Protein AF-A0A7G2ED65-F1 (afdb_monomer_lite)

pLDDT: mean 80.12, std 21.21, range [30.77, 98.56]

Sequence (284 aa):
MARLEAKVERLETQLQAKERELGSVTRTEAKNTAALKTQNEKLQKERDEFQRMVIANQQVKTQQLHETKKKEKEYIKLQERLNQVLMEKKKETRSGMEIMNLLQKEGRQRGTWSGKKTDSDFYKKIVDAYEAKNQELMAENTDLRALLQSTQGDMRSFLNASGGLTNQSLVANGRHGADPSQSPLGGKTDVFDLPFRMARGQIEDSLRSKMVSIKERMGQLVDAQKEVSITSEASERELELEAQLVEARSIIQEQESIMSKHLPKTDRRRNSAPPHSSVNGLRG

Organism: Arabidopsis thaliana (NCBI:txid3702)

Secondary structure (DSSP, 8-state):
-HHHHHHHHHHHHHHHHHHHHHHHHHHHHHHHHHHHHHHHHHHHHHHHHHHHHHHHHHHHHHHHHHHHHHHHHHHHHHHHHHHHHHHHHHHHHHHHHHHHHHHHH--S-------HHHHHHHHHHHHHHHHHHHHHHHHHHHHHHHHHHHHHHHHHHHHHHTTSSS-----------------S----------S-HHHHHHHHHHHHHHHHHHHHHHHHHHHHHHHHHHHHHHHHHHHHHHHHHHHHHHHHHHHHHHHHHHS---SS-S--------------

InterPro domains:
  IPR021622 Afadin/alpha-actinin-binding [PF11559] (1-84)

Foldseek 3Di:
DVVVVVVVVVVVVVVVVVVVVVVVVVVVVVVVVVVVVVVVVVVVVVVVVVVVVVVVVVVVVVVVVVVVVVVVVVVVVVVVVVVVVVVVVVVVVVVVVVVVVVVVPDDDDDDPDPPVPVVVVVVVVVVVVVVVVVVVVVVVVVVVVVVVVVVVVVVVVVVVVVVPDDDDDDDDDDDDDDDPPDDPDDDDDDPPPDVCPVVVVVVVVVVVVVVVVVVVVVVVVVVVVVVVVVVVVVVVVVVVVVVVVVVVVVVVVVVVVVVVVPDPPPDDDPDDDDDDDDDDDDDD

Structure (mmCIF, N/CA/C/O backbone):
data_AF-A0A7G2ED65-F1
#
_entry.id   AF-A0A7G2ED65-F1
#
loop_
_atom_site.group_PDB
_atom_site.id
_atom_site.type_symbol
_atom_site.label_atom_id
_atom_site.label_alt_id
_atom_site.label_comp_id
_atom_site.label_asym_id
_atom_site.label_entity_id
_atom_site.label_seq_id
_atom_site.pdbx_PDB_ins_code
_atom_site.Cartn_x
_atom_site.Cartn_y
_atom_site.Cartn_z
_atom_site.occupancy
_atom_site.B_iso_or_equiv
_atom_site.auth_seq_id
_atom_site.auth_comp_id
_atom_site.auth_asym_id
_atom_site.auth_atom_id
_atom_site.pdbx_PDB_model_num
ATOM 1 N N . MET A 1 1 ? 58.476 8.979 -54.004 1.00 69.81 1 MET A N 1
ATOM 2 C CA . MET A 1 1 ? 57.067 9.036 -54.439 1.00 69.81 1 MET A CA 1
ATOM 3 C C . MET A 1 1 ? 56.291 7.837 -53.898 1.00 69.81 1 MET A C 1
ATOM 5 O O . MET A 1 1 ? 55.674 8.014 -52.858 1.00 69.81 1 MET A O 1
ATOM 9 N N . ALA A 1 2 ? 56.488 6.610 -54.397 1.00 83.25 2 ALA A N 1
ATOM 10 C CA . ALA A 1 2 ? 55.753 5.405 -53.950 1.00 83.25 2 ALA A CA 1
ATOM 11 C C . ALA A 1 2 ? 55.672 5.156 -52.422 1.00 83.25 2 ALA A C 1
ATOM 13 O O . ALA A 1 2 ? 54.623 4.810 -51.888 1.00 83.25 2 ALA A O 1
ATOM 14 N N . ARG A 1 3 ? 56.765 5.365 -51.670 1.00 90.00 3 ARG A N 1
ATOM 15 C CA . ARG A 1 3 ? 56.771 5.178 -50.201 1.00 90.00 3 ARG A CA 1
ATOM 16 C C . ARG A 1 3 ? 55.909 6.205 -49.450 1.00 90.00 3 ARG A C 1
ATOM 18 O O . ARG A 1 3 ? 55.422 5.909 -48.363 1.00 90.00 3 ARG A O 1
ATOM 25 N N . LEU A 1 4 ? 55.772 7.413 -49.997 1.00 92.50 4 LEU A N 1
ATOM 26 C CA . LEU A 1 4 ? 54.926 8.458 -49.419 1.00 92.50 4 LEU A CA 1
ATOM 27 C C . LEU A 1 4 ? 53.458 8.204 -49.765 1.00 92.50 4 LEU A C 1
ATOM 29 O O . LEU A 1 4 ? 52.626 8.285 -48.872 1.00 92.50 4 LEU A O 1
ATOM 33 N N . GLU A 1 5 ? 53.167 7.804 -51.001 1.00 91.56 5 GLU A N 1
ATOM 34 C CA . GLU A 1 5 ? 51.820 7.423 -51.453 1.00 91.56 5 GLU A CA 1
ATOM 35 C C . GLU A 1 5 ? 51.247 6.272 -50.612 1.00 91.56 5 GLU A C 1
ATOM 37 O O . GLU A 1 5 ? 50.177 6.416 -50.027 1.00 91.56 5 GLU A O 1
ATOM 42 N N . ALA A 1 6 ? 52.015 5.198 -50.401 1.00 93.50 6 ALA A N 1
ATOM 43 C CA . ALA A 1 6 ? 51.595 4.083 -49.544 1.00 93.50 6 ALA A CA 1
ATOM 44 C C . ALA A 1 6 ? 51.365 4.494 -48.074 1.00 93.50 6 ALA A C 1
ATOM 46 O O . ALA A 1 6 ? 50.553 3.903 -47.360 1.00 93.50 6 ALA A O 1
ATOM 47 N N . LYS A 1 7 ? 52.092 5.509 -47.586 1.00 95.56 7 LYS A N 1
ATOM 48 C CA . LYS A 1 7 ? 51.885 6.048 -46.236 1.00 95.56 7 LYS A CA 1
ATOM 49 C C . LYS A 1 7 ? 50.597 6.871 -46.161 1.00 95.56 7 LYS A C 1
ATOM 51 O O . LYS A 1 7 ? 49.913 6.783 -45.147 1.00 95.56 7 LYS A O 1
ATOM 56 N N . VAL A 1 8 ? 50.282 7.650 -47.196 1.00 96.12 8 VAL A N 1
ATOM 57 C CA . VAL A 1 8 ? 49.041 8.435 -47.285 1.00 96.12 8 VAL A CA 1
ATOM 58 C C . VAL A 1 8 ? 47.829 7.508 -47.323 1.00 96.12 8 VAL A C 1
ATOM 60 O O . VAL A 1 8 ? 46.966 7.637 -46.462 1.00 96.12 8 VAL A O 1
ATOM 63 N N . GLU A 1 9 ? 47.827 6.495 -48.189 1.00 95.31 9 GLU A N 1
ATOM 64 C CA . GLU A 1 9 ? 46.729 5.518 -48.287 1.00 95.31 9 GLU A CA 1
ATOM 65 C C . GLU A 1 9 ? 46.499 4.773 -46.954 1.00 95.31 9 GLU A C 1
ATOM 67 O O . GLU A 1 9 ? 45.370 4.577 -46.491 1.00 95.31 9 GLU A O 1
ATOM 72 N N . ARG A 1 10 ? 47.584 4.420 -46.249 1.00 96.75 10 ARG A N 1
ATOM 73 C CA . ARG A 1 10 ? 47.493 3.835 -44.902 1.00 96.75 10 ARG A CA 1
ATOM 74 C C . ARG A 1 10 ? 46.885 4.798 -43.876 1.00 96.75 10 ARG A C 1
ATOM 76 O O . ARG A 1 10 ? 46.165 4.357 -42.984 1.00 96.75 10 ARG A O 1
ATOM 83 N N . LEU A 1 11 ? 47.200 6.089 -43.944 1.00 97.31 11 LEU A N 1
ATOM 84 C CA . LEU A 1 11 ? 46.633 7.082 -43.029 1.00 97.31 11 LEU A CA 1
ATOM 85 C C . LEU A 1 11 ? 45.158 7.359 -43.344 1.00 97.31 11 LEU A C 1
ATOM 87 O O . LEU A 1 11 ? 44.365 7.472 -42.416 1.00 97.31 11 LEU A O 1
ATOM 91 N N . GLU A 1 12 ? 44.774 7.395 -44.618 1.00 96.75 12 GLU A N 1
ATOM 92 C CA . GLU A 1 12 ? 43.380 7.556 -45.052 1.00 96.75 12 GLU A CA 1
ATOM 93 C C . GLU A 1 12 ? 42.508 6.377 -44.606 1.00 96.75 12 GLU A C 1
ATOM 95 O O . GLU A 1 12 ? 41.426 6.573 -44.053 1.00 96.75 12 GLU A O 1
ATOM 100 N N . THR A 1 13 ? 42.998 5.144 -44.757 1.00 96.94 13 THR A N 1
ATOM 101 C CA . THR A 1 13 ? 42.287 3.950 -44.266 1.00 96.94 13 THR A CA 1
ATOM 102 C C . THR A 1 13 ? 42.152 3.942 -42.742 1.00 96.94 13 THR A C 1
ATOM 104 O O . THR A 1 13 ? 41.088 3.600 -42.221 1.00 96.94 13 THR A O 1
ATOM 107 N N . GLN A 1 14 ? 43.189 4.367 -42.010 1.00 97.75 14 GLN A N 1
ATOM 108 C CA . GLN A 1 14 ? 43.114 4.541 -40.555 1.00 97.75 14 GLN A CA 1
ATOM 109 C C . GLN A 1 14 ? 42.123 5.637 -40.150 1.00 97.75 14 GLN A C 1
ATOM 111 O O . GLN A 1 14 ? 41.375 5.440 -39.193 1.00 97.75 14 GLN A O 1
ATOM 116 N N . LEU A 1 15 ? 42.084 6.757 -40.875 1.00 97.69 15 LEU A N 1
ATOM 117 C CA . LEU A 1 15 ? 41.141 7.846 -40.630 1.00 97.69 15 LEU A CA 1
ATOM 118 C C . LEU A 1 15 ? 39.699 7.364 -40.814 1.00 97.69 15 LEU A C 1
ATOM 120 O O . LEU A 1 15 ? 38.897 7.498 -39.896 1.00 97.69 15 LEU A O 1
ATOM 124 N N . GLN A 1 16 ? 39.399 6.695 -41.929 1.00 97.62 16 GLN A N 1
ATOM 125 C CA . GLN A 1 16 ? 38.068 6.133 -42.182 1.00 97.62 16 GLN A CA 1
ATOM 126 C C . GLN A 1 16 ? 37.658 5.099 -41.126 1.00 97.62 16 GLN A C 1
ATOM 128 O O . GLN A 1 16 ? 36.495 5.042 -40.721 1.00 97.62 16 GLN A O 1
ATOM 133 N N . ALA A 1 17 ? 38.593 4.264 -40.660 1.00 97.81 17 ALA A N 1
ATOM 134 C CA . ALA A 1 17 ? 38.323 3.324 -39.575 1.00 97.81 17 ALA A CA 1
ATOM 135 C C . ALA A 1 17 ? 37.964 4.065 -38.276 1.00 97.81 17 ALA A C 1
ATOM 137 O O . ALA A 1 17 ? 36.970 3.726 -37.632 1.00 97.81 17 ALA A O 1
ATOM 138 N N . LYS A 1 18 ? 38.715 5.119 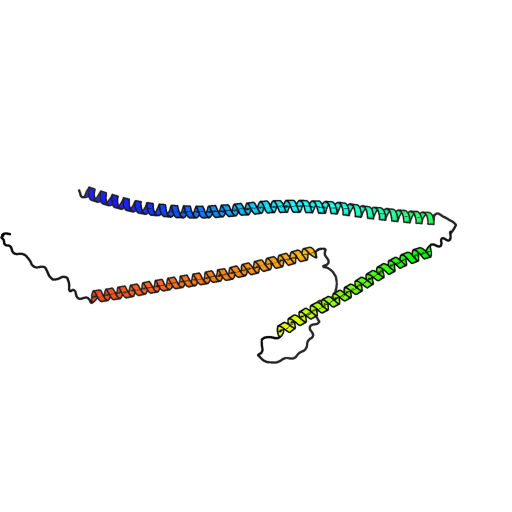-37.932 1.00 97.56 18 LYS A N 1
ATOM 139 C CA . LYS A 1 18 ? 38.455 5.947 -36.748 1.00 97.56 18 LYS A CA 1
ATOM 140 C C . LYS A 1 18 ? 37.143 6.723 -36.842 1.00 97.56 18 LYS A C 1
ATOM 142 O O . LYS A 1 18 ? 36.434 6.804 -35.845 1.00 97.56 18 LYS A O 1
ATOM 147 N N . GLU A 1 19 ? 36.770 7.221 -38.016 1.00 98.12 19 GLU A N 1
ATOM 148 C CA . GLU A 1 19 ? 35.474 7.877 -38.245 1.00 98.12 19 GLU A CA 1
ATOM 149 C C . GLU A 1 19 ? 34.298 6.911 -38.036 1.00 98.12 19 GLU A C 1
ATOM 151 O O . GLU A 1 19 ? 33.305 7.261 -37.393 1.00 98.12 19 GLU A O 1
ATOM 156 N N . ARG A 1 20 ? 34.420 5.663 -38.510 1.00 98.00 20 ARG A N 1
ATOM 157 C CA . ARG A 1 20 ? 33.406 4.619 -38.275 1.00 98.00 20 ARG A CA 1
ATOM 158 C C . ARG A 1 20 ? 33.309 4.240 -36.799 1.00 98.00 20 ARG A C 1
ATOM 160 O O . ARG A 1 20 ? 32.196 4.129 -36.281 1.00 98.00 20 ARG A O 1
ATOM 167 N N . GLU A 1 21 ? 34.447 4.057 -36.127 1.00 98.06 21 GLU A N 1
ATOM 168 C CA . GLU A 1 21 ? 34.500 3.785 -34.684 1.00 98.06 21 GLU A CA 1
ATOM 169 C C . GLU A 1 21 ? 33.835 4.913 -33.890 1.00 98.06 21 GLU A C 1
ATOM 171 O O . GLU A 1 21 ? 32.960 4.643 -33.068 1.00 98.06 21 GLU A O 1
ATOM 176 N N . LEU A 1 22 ? 34.170 6.172 -34.188 1.00 97.44 22 LEU A N 1
ATOM 177 C CA . LEU A 1 22 ? 33.579 7.344 -33.545 1.00 97.44 22 LEU A CA 1
ATOM 178 C C . LEU A 1 22 ? 32.059 7.374 -33.742 1.00 97.44 22 LEU A C 1
ATOM 180 O O . LEU A 1 22 ? 31.315 7.490 -32.771 1.00 97.44 22 LEU A O 1
ATOM 184 N N . GLY A 1 23 ? 31.578 7.144 -34.967 1.00 98.25 23 GLY A N 1
ATOM 185 C CA . GLY A 1 23 ? 30.143 7.060 -35.244 1.00 98.25 23 GLY A CA 1
ATOM 186 C C . GLY A 1 23 ? 29.433 5.898 -34.531 1.00 98.25 23 GLY A C 1
ATOM 187 O O . GLY A 1 23 ? 28.239 5.993 -34.236 1.00 98.25 23 GLY A O 1
ATOM 188 N N . SER A 1 24 ? 30.125 4.790 -34.252 1.00 97.81 24 SER A N 1
ATOM 189 C CA . SER A 1 24 ? 29.590 3.679 -33.451 1.00 97.81 24 SER A CA 1
ATOM 190 C C . SER A 1 24 ? 29.515 4.034 -31.964 1.00 97.81 24 SER A C 1
ATOM 192 O O . SER A 1 24 ? 28.492 3.794 -31.313 1.00 97.81 24 SER A O 1
ATOM 194 N N . VAL A 1 25 ? 30.573 4.650 -31.430 1.00 98.06 25 VAL A N 1
ATOM 195 C CA . VAL A 1 25 ? 30.640 5.094 -30.031 1.00 98.06 25 VAL A CA 1
ATOM 196 C C . VAL A 1 25 ? 29.563 6.139 -29.749 1.00 98.06 25 VAL A C 1
ATOM 198 O O . VAL A 1 25 ? 28.779 5.939 -28.826 1.00 98.06 25 VAL A O 1
ATOM 201 N N . THR A 1 26 ? 29.419 7.170 -30.587 1.00 97.88 26 THR A N 1
ATOM 202 C CA . THR A 1 26 ? 28.394 8.215 -30.409 1.00 97.88 26 THR A CA 1
ATOM 203 C C . THR A 1 26 ? 26.973 7.646 -30.420 1.00 97.88 26 THR A C 1
ATOM 205 O O . THR A 1 26 ? 26.138 8.033 -29.604 1.00 97.88 26 THR A O 1
ATOM 208 N N . ARG A 1 27 ? 26.676 6.680 -31.302 1.00 98.12 27 ARG A N 1
ATOM 209 C CA . ARG A 1 27 ? 25.360 6.013 -31.327 1.00 98.12 27 ARG A CA 1
ATOM 210 C C . ARG A 1 27 ? 25.106 5.192 -30.064 1.00 98.12 27 ARG A C 1
ATOM 212 O O . ARG A 1 27 ? 23.997 5.214 -29.528 1.00 98.12 27 ARG A O 1
ATOM 219 N N . THR A 1 28 ? 26.127 4.492 -29.579 1.00 98.06 28 THR A N 1
ATOM 220 C CA . THR A 1 28 ? 26.043 3.695 -28.348 1.00 98.06 28 THR A CA 1
ATOM 221 C C . THR A 1 28 ? 25.854 4.592 -27.124 1.00 98.06 28 THR A C 1
ATOM 223 O O . THR A 1 28 ? 24.999 4.320 -26.284 1.00 98.06 28 THR A O 1
ATOM 226 N N . GLU A 1 29 ? 26.583 5.703 -27.052 1.00 97.81 29 GLU A N 1
ATOM 227 C CA . GLU A 1 29 ? 26.460 6.708 -25.996 1.00 97.81 29 GLU A CA 1
ATOM 228 C C . GLU A 1 29 ? 25.069 7.356 -25.976 1.00 97.81 29 GLU A C 1
ATOM 230 O O . GLU A 1 29 ? 24.452 7.453 -24.913 1.00 97.81 29 GLU A O 1
ATOM 235 N N . ALA A 1 30 ? 24.529 7.726 -27.142 1.00 98.31 30 ALA A N 1
ATOM 236 C CA . ALA A 1 30 ? 23.180 8.275 -27.256 1.00 98.31 30 ALA A CA 1
ATOM 237 C C . ALA A 1 30 ? 22.117 7.276 -26.768 1.00 98.31 30 ALA A C 1
ATOM 239 O O . ALA A 1 30 ? 21.222 7.638 -25.999 1.00 98.31 30 ALA A O 1
ATOM 240 N N . LYS A 1 31 ? 22.245 5.997 -27.152 1.00 98.31 31 LYS A N 1
ATOM 241 C CA . LYS A 1 31 ? 21.358 4.920 -26.687 1.00 98.31 31 LYS A CA 1
ATOM 242 C C . LYS A 1 31 ? 21.440 4.738 -25.168 1.00 98.31 31 LYS A C 1
ATOM 244 O O . LYS A 1 31 ? 20.404 4.656 -24.509 1.00 98.31 31 LYS A O 1
ATOM 249 N N . ASN A 1 32 ? 22.648 4.707 -24.610 1.00 98.00 32 ASN A N 1
ATOM 250 C CA . ASN A 1 32 ? 22.859 4.556 -23.170 1.00 98.00 32 ASN A CA 1
ATOM 251 C C . ASN A 1 32 ? 22.316 5.760 -22.390 1.00 98.00 32 ASN A C 1
ATOM 253 O O . ASN A 1 32 ? 21.660 5.583 -21.367 1.00 98.00 32 ASN A O 1
ATOM 257 N N . THR A 1 33 ? 22.511 6.976 -22.902 1.00 98.38 33 THR A N 1
ATOM 258 C CA . THR A 1 33 ? 21.961 8.208 -22.318 1.00 98.38 33 THR A CA 1
ATOM 259 C C . THR A 1 33 ? 20.434 8.172 -22.276 1.00 98.38 33 THR A C 1
ATOM 261 O O . THR A 1 33 ? 19.835 8.487 -21.247 1.00 98.38 33 THR A O 1
ATOM 264 N N . ALA A 1 34 ? 19.788 7.731 -23.359 1.00 98.31 34 ALA A N 1
ATOM 265 C CA . ALA A 1 34 ? 18.337 7.571 -23.394 1.00 98.31 34 ALA A CA 1
ATOM 266 C C . ALA A 1 34 ? 17.850 6.521 -22.379 1.00 98.31 34 ALA A C 1
ATOM 268 O O . ALA A 1 34 ? 16.909 6.784 -21.629 1.00 98.31 34 ALA A O 1
ATOM 269 N N . ALA A 1 35 ? 18.527 5.371 -22.292 1.00 98.38 35 ALA A N 1
ATOM 270 C CA . ALA A 1 35 ? 18.193 4.321 -21.330 1.00 98.38 35 ALA A CA 1
ATOM 271 C C . ALA A 1 35 ? 18.326 4.800 -19.872 1.00 98.38 35 ALA A C 1
ATOM 273 O O . ALA A 1 35 ? 17.421 4.579 -19.065 1.00 98.38 35 ALA A O 1
ATOM 274 N N . LEU A 1 36 ? 19.407 5.518 -19.547 1.00 98.31 36 LEU A N 1
ATOM 275 C CA . LEU A 1 36 ? 19.616 6.116 -18.225 1.00 98.31 36 LEU A CA 1
ATOM 276 C C . LEU A 1 36 ? 18.542 7.153 -17.888 1.00 98.31 36 LEU A C 1
ATOM 278 O O . LEU A 1 36 ? 18.072 7.204 -16.751 1.00 98.31 36 LEU A O 1
ATOM 282 N N . LYS A 1 37 ? 18.115 7.963 -18.862 1.00 98.56 37 LYS A N 1
ATOM 283 C CA . LYS A 1 37 ? 17.024 8.922 -18.665 1.00 98.56 37 LYS A CA 1
ATOM 284 C C . LYS A 1 37 ? 15.715 8.208 -18.323 1.00 98.56 37 LYS A C 1
ATOM 286 O O . LYS A 1 37 ? 15.079 8.555 -17.331 1.00 98.56 37 LYS A O 1
ATOM 291 N N . THR A 1 38 ? 15.357 7.165 -19.072 1.00 98.38 38 THR A N 1
ATOM 292 C CA . THR A 1 38 ? 14.172 6.348 -18.775 1.00 98.38 38 THR A CA 1
ATOM 293 C C . THR A 1 38 ? 14.261 5.688 -17.396 1.00 98.38 38 THR A C 1
ATOM 295 O O . THR A 1 38 ? 13.267 5.641 -16.673 1.00 98.38 38 THR A O 1
ATOM 298 N N . GLN A 1 39 ? 15.435 5.191 -16.998 1.00 98.50 39 GLN A N 1
ATOM 299 C CA . GLN A 1 39 ? 15.626 4.600 -15.672 1.00 98.50 39 GLN A CA 1
ATOM 300 C C . GLN A 1 39 ? 15.479 5.637 -14.550 1.00 98.50 39 GLN A C 1
ATOM 302 O O . GLN A 1 39 ? 14.812 5.361 -13.555 1.00 98.50 39 GLN A O 1
ATOM 307 N N . ASN A 1 40 ? 16.026 6.842 -14.724 1.00 97.94 40 ASN A N 1
ATOM 308 C CA . ASN A 1 40 ? 15.847 7.940 -13.774 1.00 97.94 40 ASN A CA 1
ATOM 309 C C . ASN A 1 40 ? 14.375 8.340 -13.625 1.00 97.94 40 ASN A C 1
ATOM 311 O O . ASN A 1 40 ? 13.902 8.528 -12.509 1.00 97.94 40 ASN A O 1
ATOM 315 N N . GLU A 1 41 ? 13.625 8.422 -14.725 1.00 98.44 41 GLU A N 1
ATOM 316 C CA . GLU A 1 41 ? 12.190 8.723 -14.680 1.00 98.44 41 GLU A CA 1
ATOM 317 C C . GLU A 1 41 ? 11.394 7.644 -13.928 1.00 98.44 41 GLU A C 1
ATOM 319 O O . GLU A 1 41 ? 10.471 7.972 -13.180 1.00 98.44 41 GLU A O 1
ATOM 324 N N . LYS A 1 42 ? 11.759 6.362 -14.080 1.00 98.50 42 LYS A N 1
ATOM 325 C CA . LYS A 1 42 ? 11.159 5.259 -13.309 1.00 98.50 42 LYS A CA 1
ATOM 326 C C . LYS A 1 42 ? 11.446 5.395 -11.814 1.00 98.50 42 LYS A C 1
ATOM 328 O O . LYS A 1 42 ? 10.504 5.421 -11.027 1.00 98.50 42 LYS A O 1
ATOM 333 N N . LEU A 1 43 ? 12.713 5.579 -11.437 1.00 98.44 43 LEU A N 1
ATOM 334 C CA . LEU A 1 43 ? 13.110 5.768 -10.037 1.00 98.44 43 LEU A CA 1
ATOM 335 C C . LEU A 1 43 ? 12.430 6.992 -9.410 1.00 98.44 43 LEU A C 1
ATOM 337 O O . LEU A 1 43 ? 11.986 6.947 -8.264 1.00 98.44 43 LEU A O 1
ATOM 341 N N . GLN A 1 44 ? 12.287 8.078 -10.172 1.00 98.56 44 GLN A N 1
ATOM 342 C CA . GLN A 1 44 ? 11.608 9.282 -9.708 1.00 98.56 44 GLN A CA 1
ATOM 343 C C . GLN A 1 44 ? 10.130 9.013 -9.395 1.00 98.56 44 GLN A C 1
ATOM 345 O O . GLN A 1 44 ? 9.650 9.471 -8.353 1.00 98.56 44 GLN A O 1
ATOM 350 N N . LYS A 1 45 ? 9.431 8.251 -10.250 1.00 98.38 45 LYS A N 1
ATOM 351 C CA . LYS A 1 45 ? 8.031 7.843 -10.037 1.00 98.38 45 LYS A CA 1
ATOM 352 C C . LYS A 1 45 ? 7.876 6.930 -8.822 1.00 98.38 45 LYS A C 1
ATOM 354 O O . LYS A 1 45 ? 6.999 7.182 -7.999 1.00 98.38 45 LYS A O 1
ATOM 359 N N . GLU A 1 46 ? 8.740 5.925 -8.685 1.00 97.81 46 GLU A N 1
ATOM 360 C CA . GLU A 1 46 ? 8.745 5.010 -7.534 1.00 97.81 46 GLU A CA 1
ATOM 361 C C . GLU A 1 46 ? 8.973 5.771 -6.222 1.00 97.81 46 GLU A C 1
ATOM 363 O O . GLU A 1 46 ? 8.262 5.565 -5.239 1.00 97.81 46 GLU A O 1
ATOM 368 N N . ARG A 1 47 ? 9.906 6.729 -6.216 1.00 98.25 47 ARG A N 1
ATOM 369 C CA . ARG A 1 47 ? 10.179 7.587 -5.055 1.00 98.25 47 ARG A CA 1
ATOM 370 C C . ARG A 1 47 ? 8.997 8.500 -4.704 1.00 98.25 47 ARG A C 1
ATOM 372 O O . ARG A 1 47 ? 8.700 8.651 -3.520 1.00 98.25 47 ARG A O 1
ATOM 379 N N . ASP A 1 48 ? 8.284 9.060 -5.686 1.00 98.31 48 ASP A N 1
ATOM 380 C CA . ASP A 1 48 ? 7.045 9.821 -5.432 1.00 98.31 48 ASP A CA 1
ATOM 381 C C . ASP A 1 48 ? 5.931 8.940 -4.852 1.00 98.31 48 ASP A C 1
ATOM 383 O O . ASP A 1 48 ? 5.199 9.357 -3.952 1.00 98.31 48 ASP A O 1
ATOM 387 N N . GLU A 1 49 ? 5.775 7.722 -5.368 1.00 98.12 49 GLU A N 1
ATOM 388 C CA . GLU A 1 49 ? 4.769 6.777 -4.888 1.00 98.12 49 GLU A CA 1
ATOM 389 C C . GLU A 1 49 ? 5.059 6.312 -3.462 1.00 98.12 49 GLU A C 1
ATOM 391 O O . GLU A 1 49 ? 4.165 6.334 -2.611 1.00 98.12 49 GLU A O 1
ATOM 396 N N . PHE A 1 50 ? 6.321 5.999 -3.168 1.00 98.50 50 PHE A N 1
ATOM 397 C CA . PHE A 1 50 ? 6.763 5.680 -1.818 1.00 98.50 50 PHE A CA 1
ATOM 398 C C . PHE A 1 50 ? 6.488 6.839 -0.853 1.00 98.50 50 PHE A C 1
ATOM 400 O O . PHE A 1 50 ? 5.939 6.632 0.230 1.00 98.50 50 PHE A O 1
ATOM 407 N N . GLN A 1 51 ? 6.783 8.077 -1.258 1.00 98.38 51 GLN A N 1
ATOM 408 C CA . GLN A 1 51 ? 6.514 9.255 -0.436 1.00 98.38 51 GLN A CA 1
ATOM 409 C C . GLN A 1 51 ? 5.013 9.441 -0.159 1.00 98.38 51 GLN A C 1
ATOM 411 O O . GLN A 1 51 ? 4.632 9.706 0.984 1.00 98.38 51 GLN A O 1
ATOM 416 N N . ARG A 1 52 ? 4.143 9.237 -1.161 1.00 97.88 52 ARG A N 1
ATOM 417 C CA . ARG A 1 52 ? 2.680 9.241 -0.963 1.00 97.88 52 ARG A CA 1
ATOM 418 C C . ARG A 1 52 ? 2.239 8.169 0.034 1.00 97.88 52 ARG A C 1
ATOM 420 O O . ARG A 1 52 ? 1.431 8.452 0.918 1.00 97.88 52 ARG A O 1
ATOM 427 N N . MET A 1 53 ? 2.790 6.961 -0.075 1.00 98.44 53 MET A N 1
ATOM 428 C CA . MET A 1 53 ? 2.465 5.847 0.816 1.00 98.44 53 MET A CA 1
ATOM 429 C C . MET A 1 53 ? 2.895 6.115 2.262 1.00 98.44 53 MET A C 1
ATOM 431 O O . MET A 1 53 ? 2.128 5.844 3.184 1.00 98.44 53 MET A O 1
ATOM 435 N N . VAL A 1 54 ? 4.080 6.696 2.474 1.00 98.12 54 VAL A N 1
ATOM 436 C CA . VAL A 1 54 ? 4.571 7.085 3.808 1.00 98.12 54 VAL A CA 1
ATOM 437 C C . VAL A 1 54 ? 3.639 8.106 4.461 1.00 98.12 54 VAL A C 1
ATOM 439 O O . VAL A 1 54 ? 3.276 7.947 5.627 1.00 98.12 54 VAL A O 1
ATOM 442 N N . ILE A 1 55 ? 3.199 9.121 3.712 1.00 97.44 55 ILE A N 1
ATOM 443 C CA . ILE A 1 55 ? 2.260 10.133 4.218 1.00 97.44 55 ILE A CA 1
ATOM 444 C C . ILE A 1 55 ? 0.917 9.487 4.587 1.00 97.44 55 ILE A C 1
ATOM 446 O O . ILE A 1 55 ? 0.416 9.703 5.693 1.00 97.44 55 ILE A O 1
ATOM 450 N N . ALA A 1 56 ? 0.363 8.647 3.708 1.00 96.06 56 ALA A N 1
ATOM 451 C CA . ALA A 1 56 ? -0.882 7.928 3.975 1.00 96.06 56 ALA A CA 1
ATOM 452 C C . ALA A 1 56 ? -0.767 7.017 5.211 1.00 96.06 56 ALA A C 1
ATOM 454 O O . ALA A 1 56 ? -1.660 6.989 6.058 1.00 96.06 56 ALA A O 1
ATOM 455 N N . ASN A 1 57 ? 0.359 6.315 5.369 1.00 96.38 57 ASN A N 1
ATOM 456 C CA . ASN A 1 57 ? 0.609 5.461 6.527 1.00 96.38 57 ASN A CA 1
ATOM 457 C C . ASN A 1 57 ? 0.683 6.272 7.831 1.00 96.38 57 ASN A C 1
ATOM 459 O O . ASN A 1 57 ? 0.068 5.897 8.831 1.00 96.38 57 ASN A O 1
ATOM 463 N N . GLN A 1 58 ? 1.365 7.419 7.812 1.00 97.69 58 GLN A N 1
ATOM 464 C CA . GLN A 1 58 ? 1.449 8.318 8.961 1.00 97.69 58 GLN A CA 1
ATOM 465 C C . GLN A 1 58 ? 0.068 8.855 9.371 1.00 97.69 58 GLN A C 1
ATOM 467 O O . GLN A 1 58 ? -0.232 8.957 10.568 1.00 97.69 58 GLN A O 1
ATOM 472 N N . GLN A 1 59 ? -0.797 9.152 8.397 1.00 96.00 59 GLN A N 1
ATOM 473 C CA . GLN A 1 59 ? -2.183 9.542 8.647 1.00 96.00 59 GLN A CA 1
ATOM 474 C C . GLN A 1 59 ? -2.974 8.408 9.315 1.00 96.00 59 GLN A C 1
ATOM 476 O O . GLN A 1 59 ? -3.589 8.631 10.360 1.00 96.00 59 GLN A O 1
ATOM 481 N N . VAL A 1 60 ? -2.897 7.183 8.780 1.00 97.88 60 VAL A N 1
ATOM 482 C CA . VAL A 1 60 ? -3.563 6.001 9.359 1.00 97.88 60 VAL A CA 1
ATOM 483 C C . VAL A 1 60 ? -3.089 5.745 10.790 1.00 97.88 60 VAL A C 1
ATOM 485 O O . VAL A 1 60 ? -3.911 5.550 11.683 1.00 97.88 60 VAL A O 1
ATOM 488 N N . LYS A 1 61 ? -1.779 5.812 11.048 1.00 97.56 61 LYS A N 1
ATOM 489 C CA . LYS A 1 61 ? -1.210 5.631 12.392 1.00 97.56 61 LYS A CA 1
ATOM 490 C C . LYS A 1 61 ? -1.744 6.665 13.384 1.00 97.56 61 LYS A C 1
ATOM 492 O O . LYS A 1 61 ? -2.054 6.335 14.529 1.00 97.56 61 LYS A O 1
ATOM 497 N N . THR A 1 62 ? -1.878 7.913 12.942 1.00 97.25 62 THR A N 1
ATOM 498 C CA . THR A 1 62 ? -2.436 8.997 13.759 1.00 97.25 62 THR A CA 1
ATOM 499 C C . THR A 1 62 ? -3.908 8.728 14.076 1.00 97.25 62 THR A C 1
ATOM 501 O O . THR A 1 62 ? -4.313 8.802 15.236 1.00 97.25 62 THR A O 1
ATOM 504 N N . GLN A 1 63 ? -4.698 8.327 13.079 1.00 96.50 63 GLN A N 1
ATOM 505 C CA . GLN A 1 63 ? -6.104 7.968 13.265 1.00 96.50 63 GLN A CA 1
ATOM 506 C C . GLN A 1 63 ? -6.277 6.793 14.240 1.00 96.50 63 GLN A C 1
ATOM 508 O O . GLN A 1 63 ? -7.041 6.896 15.201 1.00 96.50 63 GLN A O 1
ATOM 513 N N . GLN A 1 64 ? -5.511 5.714 14.060 1.00 97.19 64 GLN A N 1
ATOM 514 C CA . GLN A 1 64 ? -5.532 4.547 14.947 1.00 97.19 64 GLN A CA 1
ATOM 515 C C . GLN A 1 64 ? -5.173 4.912 16.392 1.00 97.19 64 GLN A C 1
ATOM 517 O O . GLN A 1 64 ? -5.791 4.408 17.333 1.00 97.19 64 GLN A O 1
ATOM 522 N N . LEU A 1 65 ? -4.212 5.820 16.592 1.00 97.12 65 LEU A N 1
ATOM 523 C CA . LEU A 1 65 ? -3.860 6.319 17.921 1.00 97.12 65 LEU A CA 1
ATOM 524 C C . LEU A 1 65 ? -5.040 7.049 18.582 1.00 97.12 65 LEU A C 1
ATOM 526 O O . LEU A 1 65 ? -5.307 6.837 19.766 1.00 97.12 65 LEU A O 1
ATOM 530 N N . HIS A 1 66 ? -5.760 7.892 17.837 1.00 98.44 66 HIS A N 1
ATOM 531 C CA . HIS A 1 66 ? -6.941 8.589 18.353 1.00 98.44 66 HIS A CA 1
ATOM 532 C C . HIS A 1 66 ? -8.078 7.625 18.700 1.00 98.44 66 HIS A C 1
ATOM 534 O O . HIS A 1 66 ? -8.669 7.741 19.776 1.00 98.44 66 HIS A O 1
ATOM 540 N N . GLU A 1 67 ? -8.359 6.652 17.834 1.00 97.81 67 GLU A N 1
ATOM 541 C CA . GLU A 1 67 ? -9.374 5.626 18.084 1.00 97.81 67 GLU A CA 1
ATOM 542 C C . GLU A 1 67 ? -9.034 4.773 19.309 1.00 97.81 67 GLU A C 1
ATOM 544 O O . GLU A 1 67 ? -9.900 4.524 20.150 1.00 97.81 67 GLU 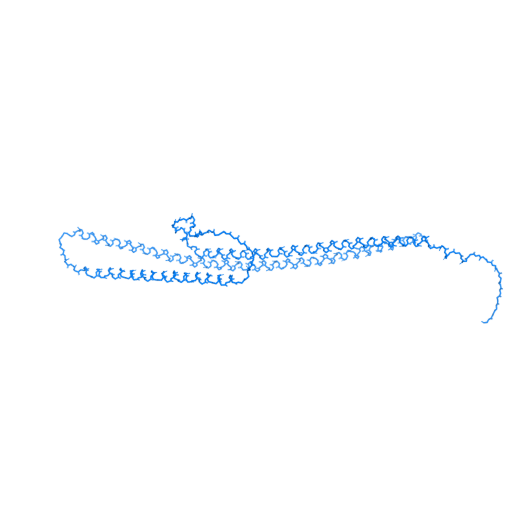A O 1
ATOM 549 N N . THR A 1 68 ? -7.767 4.382 19.456 1.00 95.25 68 THR A N 1
ATOM 550 C CA . THR A 1 68 ? -7.294 3.605 20.610 1.00 95.25 68 THR A CA 1
ATOM 551 C C . THR A 1 68 ? -7.461 4.397 21.904 1.00 95.25 68 THR A C 1
ATOM 553 O O . THR A 1 68 ? -8.070 3.897 22.847 1.00 95.25 68 THR A O 1
ATOM 556 N N . LYS A 1 69 ? -7.045 5.671 21.930 1.00 98.44 69 LYS A N 1
ATOM 557 C CA . LYS A 1 69 ? -7.248 6.559 23.089 1.00 98.44 69 LYS A CA 1
ATOM 558 C C . LYS A 1 69 ? -8.726 6.765 23.425 1.00 98.44 69 LYS A C 1
ATOM 560 O O . LYS A 1 69 ? -9.079 6.921 24.592 1.00 98.44 69 LYS A O 1
ATOM 565 N N . LYS A 1 70 ? -9.607 6.806 22.420 1.00 98.44 70 LYS A N 1
ATOM 566 C CA . LYS A 1 70 ? -11.057 6.907 22.641 1.00 98.44 70 LYS A CA 1
ATOM 567 C C . LYS A 1 70 ? -11.594 5.643 23.319 1.00 98.44 70 LYS A C 1
ATOM 569 O O . LYS A 1 70 ? -12.267 5.759 24.340 1.00 98.44 70 LYS A O 1
ATOM 574 N N . LYS A 1 71 ? -11.242 4.463 22.799 1.00 97.62 71 LYS A N 1
ATOM 575 C CA . LYS A 1 71 ? -11.632 3.167 23.378 1.00 97.62 71 LYS A CA 1
ATOM 576 C C . LYS A 1 71 ? -11.086 2.979 24.792 1.00 97.62 71 LYS A C 1
ATOM 578 O O . LYS A 1 71 ? -11.810 2.512 25.658 1.00 97.62 71 LYS A O 1
ATOM 583 N N . GLU A 1 72 ? -9.851 3.401 25.050 1.00 98.06 72 GLU A N 1
ATOM 584 C CA . GLU A 1 72 ? -9.242 3.353 26.385 1.00 98.06 72 GLU A CA 1
ATOM 585 C C . GLU A 1 72 ? -10.031 4.198 27.398 1.00 98.06 72 GLU A C 1
ATOM 587 O O . GLU A 1 72 ? -10.352 3.731 28.489 1.00 98.06 72 GLU A O 1
ATOM 592 N N . LYS A 1 73 ? -10.459 5.408 27.013 1.00 98.50 73 LYS A N 1
ATOM 593 C CA . LYS A 1 73 ? -11.334 6.243 27.855 1.00 98.50 73 LYS A CA 1
ATOM 594 C C . LYS A 1 73 ? -12.701 5.603 28.107 1.00 98.50 73 LYS A C 1
ATOM 596 O O . LYS A 1 73 ? -13.239 5.729 29.204 1.00 98.50 73 LYS A O 1
ATOM 601 N N . GLU A 1 74 ? -13.293 4.961 27.103 1.00 97.69 74 GLU A N 1
ATOM 602 C CA . GLU A 1 74 ? -14.568 4.245 27.250 1.00 97.69 74 GLU A CA 1
ATOM 603 C C . GLU A 1 74 ? -14.425 3.018 28.158 1.00 97.69 74 GLU A C 1
ATOM 605 O O . GLU A 1 74 ? -15.288 2.783 29.003 1.00 97.69 74 GLU A O 1
ATOM 610 N N . TYR A 1 75 ? -13.309 2.296 28.046 1.00 98.31 75 TYR A N 1
ATOM 611 C CA . TYR A 1 75 ? -12.973 1.173 28.912 1.00 98.31 75 TYR A CA 1
ATOM 612 C C . TYR A 1 75 ? -12.837 1.606 30.375 1.00 98.31 75 TYR A C 1
ATOM 614 O O . TYR A 1 75 ? -13.462 0.998 31.240 1.00 98.31 75 TYR A O 1
ATOM 622 N N . ILE A 1 76 ? -12.114 2.700 30.649 1.00 98.00 76 ILE A N 1
ATOM 623 C CA . ILE A 1 76 ? -11.991 3.260 32.005 1.00 98.00 76 ILE A CA 1
ATOM 624 C C . ILE A 1 76 ? -13.376 3.598 32.575 1.00 98.00 76 ILE A C 1
ATOM 626 O O . ILE A 1 76 ? -13.713 3.157 33.671 1.00 98.00 76 ILE A O 1
ATOM 630 N N . LYS A 1 77 ? -14.232 4.288 31.806 1.00 98.38 77 LYS A N 1
ATOM 631 C CA . LYS A 1 77 ? -15.608 4.608 32.235 1.00 98.38 77 LYS A CA 1
ATOM 632 C C . LYS A 1 77 ? -16.445 3.359 32.515 1.00 98.38 77 LYS A C 1
ATOM 634 O O . LYS A 1 77 ? -17.268 3.352 33.429 1.00 98.38 77 LYS A O 1
ATOM 639 N N . LEU A 1 78 ? -16.286 2.308 31.713 1.00 98.25 78 LEU A N 1
ATOM 640 C CA . LEU A 1 78 ? -17.005 1.052 31.910 1.00 98.25 78 LEU A CA 1
ATOM 641 C C . LEU A 1 78 ? -16.509 0.318 33.162 1.00 98.25 78 LEU A C 1
ATOM 643 O O . LEU A 1 78 ? -17.321 -0.189 33.935 1.00 98.25 78 LEU A O 1
ATOM 647 N N . GLN A 1 79 ? -15.197 0.318 33.390 1.00 98.00 79 GLN A N 1
ATOM 648 C CA . GLN A 1 79 ? -14.574 -0.238 34.585 1.00 98.00 79 GLN A CA 1
ATOM 649 C C . GLN A 1 79 ? -15.038 0.495 35.856 1.00 98.00 79 GLN A C 1
ATOM 651 O O . GLN A 1 79 ? -15.384 -0.152 36.844 1.00 98.00 79 GLN A O 1
ATOM 656 N N . GLU A 1 80 ? -15.121 1.828 35.827 1.00 97.62 80 GLU A N 1
ATOM 657 C CA . GLU A 1 80 ? -15.672 2.640 36.922 1.00 97.62 80 GLU A CA 1
ATOM 658 C C . GLU A 1 80 ? -17.137 2.287 37.215 1.00 97.62 80 GLU A C 1
ATOM 660 O O . GLU A 1 80 ? -17.496 2.057 38.370 1.00 97.62 80 GLU A O 1
ATOM 665 N N . ARG A 1 81 ? -17.979 2.161 36.178 1.00 97.06 81 ARG A N 1
ATOM 666 C CA . ARG A 1 81 ? -19.386 1.743 36.327 1.00 97.06 81 ARG A CA 1
ATOM 667 C C . ARG A 1 81 ? -19.523 0.342 36.917 1.00 97.06 81 ARG A C 1
ATOM 669 O O . ARG A 1 81 ? -20.374 0.129 37.774 1.00 97.06 81 ARG A O 1
ATOM 676 N N . LEU A 1 82 ? -18.692 -0.607 36.488 1.00 96.75 82 LEU A N 1
ATOM 677 C CA . LEU A 1 82 ? -18.693 -1.957 37.049 1.00 96.75 82 LEU A CA 1
ATOM 678 C C . LEU A 1 82 ? -18.346 -1.931 38.543 1.00 96.75 82 LEU A C 1
ATOM 680 O O . LEU A 1 82 ? -19.037 -2.553 39.348 1.00 96.75 82 LEU A O 1
ATOM 684 N N . ASN A 1 83 ? -17.310 -1.181 38.921 1.00 96.06 83 ASN A N 1
ATOM 685 C CA . ASN A 1 83 ? -16.928 -1.020 40.322 1.00 96.06 83 ASN A CA 1
ATOM 686 C C . ASN A 1 83 ? -18.052 -0.384 41.149 1.00 96.06 83 ASN A C 1
ATOM 688 O O . ASN A 1 83 ? -18.324 -0.853 42.253 1.00 96.06 83 ASN A O 1
ATOM 692 N N . GLN A 1 84 ? -18.738 0.623 40.603 1.00 96.56 84 GLN A N 1
ATOM 693 C CA . GLN A 1 84 ? -19.899 1.245 41.238 1.00 96.56 84 GLN A CA 1
ATOM 694 C C . GLN A 1 84 ? -21.004 0.212 41.520 1.00 96.56 84 GLN A C 1
ATOM 696 O O . GLN A 1 84 ? -21.419 0.064 42.669 1.00 96.56 84 GLN A O 1
ATOM 701 N N . VAL A 1 85 ? -21.400 -0.577 40.515 1.00 96.19 85 VAL A N 1
ATOM 702 C CA . VAL A 1 85 ? -22.423 -1.631 40.660 1.00 96.19 85 VAL A CA 1
ATOM 703 C C . VAL A 1 85 ? -22.003 -2.695 41.683 1.00 96.19 85 VAL A C 1
ATOM 705 O O . VAL A 1 85 ? -22.812 -3.140 42.499 1.00 96.19 85 VAL A O 1
ATOM 708 N N . LEU A 1 86 ? -20.729 -3.100 41.694 1.00 94.25 86 LEU A N 1
ATOM 709 C CA . LEU A 1 86 ? -20.213 -4.051 42.685 1.00 94.25 86 LEU A CA 1
ATOM 710 C C . LEU A 1 86 ? -20.261 -3.488 44.112 1.00 94.25 86 LEU A C 1
ATOM 712 O O . LEU A 1 86 ? -20.557 -4.227 45.055 1.00 94.25 86 LEU A O 1
ATOM 716 N N . MET A 1 87 ? -19.974 -2.198 44.284 1.00 93.69 87 MET A N 1
ATOM 717 C CA . MET A 1 87 ? -20.048 -1.527 45.582 1.00 93.69 87 MET A CA 1
ATOM 718 C C . MET A 1 87 ? -21.493 -1.370 46.064 1.00 93.69 87 MET A C 1
ATOM 720 O O . MET A 1 87 ? -21.768 -1.638 47.236 1.00 93.69 87 MET A O 1
ATOM 724 N N . GLU A 1 88 ? -22.419 -1.017 45.174 1.00 91.88 88 GLU A N 1
ATOM 725 C CA . GLU A 1 88 ? -23.857 -0.951 45.463 1.00 91.88 88 GLU A CA 1
ATOM 726 C C . GLU A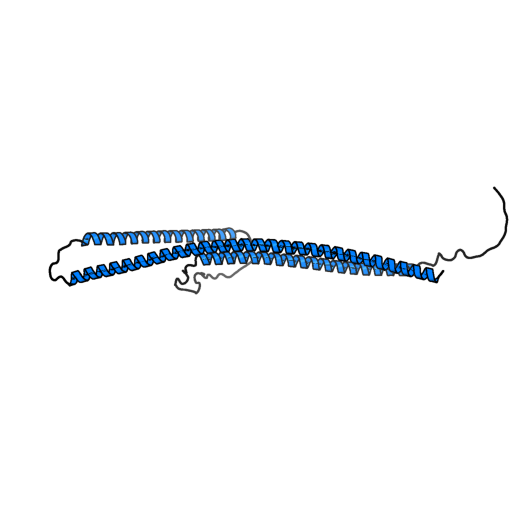 1 88 ? -24.398 -2.316 45.899 1.00 91.88 88 GLU A C 1
ATOM 728 O O . GLU A 1 88 ? -24.983 -2.423 46.978 1.00 91.88 88 GLU A O 1
ATOM 733 N N . LYS A 1 89 ? -24.070 -3.387 45.163 1.00 92.00 89 LYS A N 1
ATOM 734 C CA . LYS A 1 89 ? -24.453 -4.764 45.515 1.00 92.00 89 LYS A CA 1
ATOM 735 C C . LYS A 1 89 ? -23.926 -5.192 46.890 1.00 92.00 89 LYS A C 1
ATOM 737 O O . LYS A 1 89 ? -24.631 -5.843 47.666 1.00 92.00 89 LYS A O 1
ATOM 742 N N . LYS A 1 90 ? -22.683 -4.822 47.231 1.00 89.81 90 LYS A N 1
ATOM 743 C CA . LYS A 1 90 ? -22.106 -5.082 48.565 1.00 89.81 90 LYS A CA 1
ATOM 744 C C . LYS A 1 90 ? -22.840 -4.310 49.663 1.00 89.81 90 LYS A C 1
ATOM 746 O O . LYS A 1 90 ? -23.061 -4.863 50.741 1.00 89.81 90 LYS A O 1
ATOM 751 N N . LYS A 1 91 ? -23.210 -3.052 49.408 1.00 90.12 91 LYS A N 1
ATOM 752 C CA . LYS A 1 91 ? -23.957 -2.215 50.357 1.00 90.12 91 LYS A CA 1
ATOM 753 C C . LYS A 1 91 ? -25.362 -2.767 50.599 1.00 90.12 91 LYS A C 1
ATOM 755 O O . LYS A 1 91 ? -25.772 -2.863 51.752 1.00 90.12 91 LYS A O 1
ATOM 760 N N . GLU A 1 92 ? -26.051 -3.190 49.545 1.00 84.00 92 GLU A N 1
ATOM 761 C CA . GLU A 1 92 ? -27.382 -3.801 49.616 1.00 84.00 92 GLU A CA 1
ATOM 762 C C . GLU A 1 92 ? -27.359 -5.116 50.409 1.00 84.00 92 GLU A C 1
ATOM 764 O O . GLU A 1 92 ? -28.156 -5.305 51.325 1.00 84.00 92 GLU A O 1
ATOM 769 N N . THR A 1 93 ? -26.355 -5.969 50.166 1.00 85.94 93 THR A N 1
ATOM 770 C CA . THR A 1 93 ? -26.155 -7.211 50.938 1.00 85.94 93 THR A CA 1
ATOM 771 C C . THR A 1 93 ? -25.916 -6.922 52.425 1.00 85.94 93 THR A C 1
ATOM 773 O O . THR A 1 93 ? -26.491 -7.580 53.290 1.00 85.94 93 THR A O 1
ATOM 776 N N . ARG A 1 94 ? -25.086 -5.917 52.743 1.00 87.50 94 ARG A N 1
ATOM 777 C CA . ARG A 1 94 ? -24.813 -5.515 54.131 1.00 87.50 94 ARG A CA 1
ATOM 778 C C . ARG A 1 94 ? -26.068 -4.972 54.819 1.00 87.50 94 ARG A C 1
ATOM 780 O O . ARG A 1 94 ? -26.327 -5.345 55.957 1.00 87.50 94 ARG A O 1
ATOM 787 N N . SER A 1 95 ? -26.853 -4.152 54.122 1.00 82.38 95 SER A N 1
ATOM 788 C CA . SER A 1 95 ? -28.121 -3.618 54.632 1.00 82.38 95 SER A CA 1
ATOM 789 C C . SER A 1 95 ? -29.152 -4.727 54.876 1.00 82.38 95 SER A C 1
ATOM 791 O O . SER A 1 95 ? -29.754 -4.768 55.946 1.00 82.38 95 SER A O 1
ATOM 793 N N . GLY A 1 96 ? -29.292 -5.691 53.959 1.00 86.69 96 GLY A N 1
ATOM 794 C CA . GLY A 1 96 ? -30.157 -6.859 54.164 1.00 86.69 96 GLY A CA 1
ATOM 795 C C . GLY A 1 96 ? -29.741 -7.704 55.375 1.00 86.69 96 GLY A C 1
ATOM 796 O O . GLY A 1 96 ? -30.590 -8.171 56.135 1.00 86.69 96 GLY A O 1
ATOM 797 N N . MET A 1 97 ? -28.433 -7.849 55.607 1.00 85.00 97 MET A N 1
ATOM 798 C CA . MET A 1 97 ? -27.897 -8.559 56.771 1.00 85.00 97 MET A CA 1
ATOM 799 C C . MET A 1 97 ? -28.140 -7.798 58.084 1.00 85.00 97 MET A C 1
ATOM 801 O O . MET A 1 97 ? -28.443 -8.412 59.102 1.00 85.00 97 MET A O 1
ATOM 805 N N . GLU A 1 98 ? -28.052 -6.468 58.070 1.00 84.56 98 GLU A N 1
ATOM 806 C CA . GLU A 1 98 ? -28.377 -5.612 59.216 1.00 84.56 98 GLU A CA 1
ATOM 807 C C . GLU A 1 98 ? -29.861 -5.715 59.595 1.00 84.56 98 GLU A C 1
ATOM 809 O O . GLU A 1 98 ? -30.176 -5.933 60.764 1.00 84.56 98 GLU A O 1
ATOM 814 N N . ILE A 1 99 ? -30.763 -5.695 58.606 1.00 82.00 99 ILE A N 1
ATOM 815 C CA . ILE A 1 99 ? -32.204 -5.925 58.808 1.00 82.00 99 ILE A CA 1
ATOM 816 C C . ILE A 1 99 ? -32.453 -7.319 59.404 1.00 82.00 99 ILE A C 1
ATOM 818 O O . ILE A 1 99 ? -33.209 -7.457 60.365 1.00 82.00 99 ILE A O 1
ATOM 822 N N . MET A 1 100 ? -31.791 -8.356 58.882 1.00 77.25 100 MET A N 1
ATOM 823 C CA . MET A 1 100 ? -31.912 -9.720 59.406 1.00 77.25 100 MET A CA 1
ATOM 824 C C . MET A 1 100 ? -31.413 -9.831 60.855 1.00 77.25 100 MET A C 1
ATOM 826 O O . MET A 1 100 ? -32.057 -10.477 61.679 1.00 77.25 100 MET A O 1
ATOM 830 N N . ASN A 1 101 ? -30.303 -9.171 61.188 1.00 80.44 101 ASN A N 1
ATOM 831 C CA . ASN A 1 101 ? -29.754 -9.152 62.543 1.00 80.44 101 ASN A CA 1
ATOM 832 C C . ASN A 1 101 ? -30.662 -8.406 63.535 1.00 80.44 101 ASN A C 1
ATOM 834 O O . ASN A 1 101 ? -30.782 -8.838 64.681 1.00 80.44 101 ASN A O 1
ATOM 838 N N . LEU A 1 102 ? -31.308 -7.313 63.112 1.00 77.44 102 LEU A N 1
ATOM 839 C CA . LEU A 1 102 ? -32.293 -6.588 63.924 1.00 77.44 102 LEU A CA 1
ATOM 840 C C . LEU A 1 102 ? -33.531 -7.455 64.196 1.00 77.44 102 LEU A C 1
ATOM 842 O O . LEU A 1 102 ? -33.952 -7.576 65.343 1.00 77.44 102 LEU A O 1
ATOM 846 N N . LEU A 1 103 ? -34.032 -8.160 63.176 1.00 66.44 103 LEU A N 1
ATOM 847 C CA . LEU A 1 103 ? -35.149 -9.103 63.312 1.00 66.44 103 LEU A CA 1
ATOM 848 C C . LEU A 1 103 ? -34.840 -10.290 64.240 1.00 66.44 103 LEU A C 1
ATOM 850 O O . LEU A 1 103 ? -35.748 -10.821 64.873 1.00 66.44 103 LEU A O 1
ATOM 854 N N . GLN A 1 104 ? -33.580 -10.729 64.319 1.00 67.75 104 GLN A N 1
ATOM 855 C CA . GLN A 1 104 ? -33.174 -11.846 65.180 1.00 67.75 104 GLN A CA 1
ATOM 856 C C . GLN A 1 104 ? -32.944 -11.443 66.645 1.00 67.75 104 GLN A C 1
ATOM 858 O O . GLN A 1 104 ? -33.005 -12.304 67.521 1.00 67.75 104 GLN A O 1
ATOM 863 N N . LYS A 1 105 ? -32.675 -10.161 66.931 1.00 62.16 105 LYS A N 1
ATOM 864 C CA . LYS A 1 105 ? -32.380 -9.679 68.293 1.00 62.16 105 LYS A CA 1
ATOM 865 C C . LYS A 1 105 ? -33.610 -9.200 69.073 1.00 62.16 105 LYS A C 1
ATOM 867 O O . LYS A 1 105 ? -33.522 -9.084 70.293 1.00 62.16 105 LYS A O 1
ATOM 872 N N . GLU A 1 106 ? -34.756 -8.983 68.429 1.00 52.47 106 GLU A N 1
ATOM 873 C CA . GLU A 1 106 ? -35.990 -8.580 69.116 1.00 52.47 106 GLU A CA 1
ATOM 874 C C . GLU A 1 106 ? -36.873 -9.773 69.503 1.00 52.47 106 GLU A C 1
ATOM 876 O O . GLU A 1 106 ? -37.665 -10.315 68.728 1.00 52.47 106 GLU A O 1
ATOM 881 N N . GLY A 1 107 ? -36.787 -10.149 70.779 1.00 59.19 107 GLY A N 1
ATOM 882 C CA . GLY A 1 107 ? -37.868 -10.857 71.447 1.00 59.19 107 GLY A CA 1
ATOM 883 C C . GLY A 1 107 ? -39.073 -9.929 71.633 1.00 59.19 107 GLY A C 1
ATOM 884 O O . GLY A 1 107 ? -38.979 -8.944 72.353 1.00 59.19 107 GLY A O 1
ATOM 885 N N . ARG A 1 108 ? -40.220 -10.334 71.068 1.00 59.78 108 ARG A N 1
ATOM 886 C CA . ARG A 1 108 ? -41.587 -9.801 71.279 1.00 59.78 108 ARG A CA 1
ATOM 887 C C . ARG A 1 108 ? -41.917 -8.455 70.615 1.00 59.78 108 ARG A C 1
ATOM 889 O O . ARG A 1 108 ? -41.757 -7.406 71.215 1.00 59.78 108 ARG A O 1
ATOM 896 N N . GLN A 1 109 ? -42.584 -8.540 69.463 1.00 52.59 109 GLN A N 1
ATOM 897 C CA . GLN A 1 109 ? -43.939 -8.016 69.175 1.00 52.59 109 GLN A CA 1
ATOM 898 C C . GLN A 1 109 ? -44.093 -7.936 67.651 1.00 52.59 109 GLN 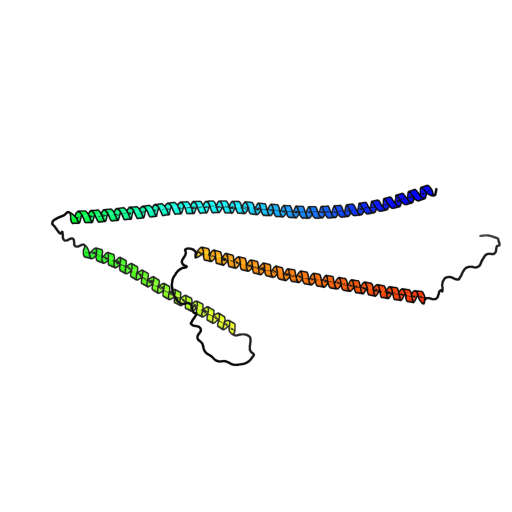A C 1
ATOM 900 O O . GLN A 1 109 ? -43.474 -7.117 66.981 1.00 52.59 109 GLN A O 1
ATOM 905 N N . ARG A 1 110 ? -44.923 -8.816 67.078 1.00 47.59 110 ARG A N 1
ATOM 906 C CA . ARG A 1 110 ? -45.312 -8.724 65.666 1.00 47.59 110 ARG A CA 1
ATOM 907 C C . ARG A 1 110 ? -46.297 -7.565 65.519 1.00 47.59 110 ARG A C 1
ATOM 909 O O . ARG A 1 110 ? -47.473 -7.725 65.823 1.00 47.59 110 ARG A O 1
ATOM 916 N N . GLY A 1 111 ? -45.828 -6.434 65.000 1.00 59.00 111 GLY A N 1
ATOM 917 C CA . GLY A 1 111 ? -46.700 -5.460 64.353 1.00 59.00 111 GLY A CA 1
ATOM 918 C C . GLY A 1 111 ? -47.248 -6.056 63.055 1.00 59.00 111 GLY A C 1
ATOM 919 O O . GLY A 1 111 ? -46.490 -6.490 62.186 1.00 59.00 111 GLY A O 1
ATOM 920 N N . THR A 1 112 ? -48.569 -6.128 62.924 1.00 55.34 112 THR A N 1
ATOM 921 C CA . THR A 1 112 ? -49.264 -6.573 61.710 1.00 55.34 112 THR A CA 1
ATOM 922 C C . THR A 1 112 ? -49.130 -5.502 60.628 1.00 55.34 112 THR A C 1
ATOM 924 O O . THR A 1 112 ? -50.028 -4.694 60.413 1.00 55.34 112 THR A O 1
ATOM 927 N N . TRP A 1 113 ? -47.992 -5.472 59.931 1.00 44.47 113 TRP A N 1
ATOM 928 C CA . TRP A 1 113 ? -47.838 -4.618 58.758 1.00 44.47 113 TRP A CA 1
ATOM 929 C C . TRP A 1 113 ? -48.435 -5.324 57.537 1.00 44.47 113 TRP A C 1
ATOM 931 O O . TRP A 1 113 ? -47.893 -6.286 56.989 1.00 44.47 113 TRP A O 1
ATOM 941 N N . SER A 1 114 ? -49.615 -4.869 57.133 1.00 52.56 114 SER A N 1
ATOM 942 C CA . SER A 1 114 ? -50.291 -5.271 55.900 1.00 52.56 114 SER A CA 1
ATOM 943 C C . SER A 1 114 ? -49.587 -4.652 54.675 1.00 52.56 114 SER A C 1
ATOM 945 O O . SER A 1 114 ? -50.086 -3.690 54.100 1.00 52.56 114 SER A O 1
ATOM 947 N N . GLY A 1 115 ? -48.430 -5.194 54.277 1.00 56.03 115 GLY A N 1
ATOM 948 C CA . GLY A 1 115 ? -47.703 -4.826 53.042 1.00 56.03 115 GLY A CA 1
ATOM 949 C C . GLY A 1 115 ? -47.859 -5.823 51.880 1.00 56.03 115 GLY A C 1
ATOM 950 O O . GLY A 1 115 ? -47.436 -5.566 50.761 1.00 56.03 115 GLY A O 1
ATOM 951 N N . LYS A 1 116 ? -48.506 -6.975 52.113 1.00 58.06 116 LYS A N 1
ATOM 952 C CA . LYS A 1 116 ? -48.507 -8.102 51.158 1.00 58.06 116 LYS A CA 1
ATOM 953 C C . LYS A 1 116 ? -49.182 -7.820 49.809 1.00 58.06 116 LYS A C 1
ATOM 955 O O . LYS A 1 116 ? -48.844 -8.485 48.839 1.00 58.06 116 LYS A O 1
ATOM 960 N N . LYS A 1 117 ? -50.140 -6.888 49.728 1.00 60.09 117 LYS A N 1
ATOM 961 C CA . LYS A 1 117 ? -50.858 -6.616 48.467 1.00 60.09 117 LYS A CA 1
ATOM 962 C C . LYS A 1 117 ? -50.026 -5.790 47.482 1.00 60.09 117 LYS A C 1
ATOM 964 O O . LYS A 1 117 ? -49.994 -6.129 46.309 1.00 60.09 117 LYS A O 1
ATOM 969 N N . THR A 1 118 ? -49.301 -4.775 47.951 1.00 62.28 118 THR A N 1
ATOM 970 C CA . THR A 1 118 ? -48.533 -3.875 47.074 1.00 62.28 118 THR A CA 1
ATOM 971 C C . THR A 1 118 ? -47.305 -4.549 46.470 1.00 62.28 118 THR A C 1
ATOM 973 O O . THR A 1 118 ? -47.048 -4.376 45.282 1.00 62.28 118 THR A O 1
ATOM 976 N N . ASP A 1 119 ? -46.596 -5.374 47.244 1.00 64.75 119 ASP A N 1
ATOM 977 C CA . ASP A 1 119 ? -45.436 -6.117 46.737 1.00 64.75 119 ASP A CA 1
ATOM 978 C C . ASP A 1 119 ? -45.874 -7.211 45.759 1.00 64.75 119 ASP A C 1
ATOM 980 O O . ASP A 1 119 ? -45.268 -7.387 44.705 1.00 64.75 119 ASP A O 1
ATOM 984 N N . SER A 1 120 ? -46.984 -7.896 46.057 1.00 78.12 120 SER A N 1
ATOM 985 C CA . SER A 1 120 ? -47.578 -8.884 45.151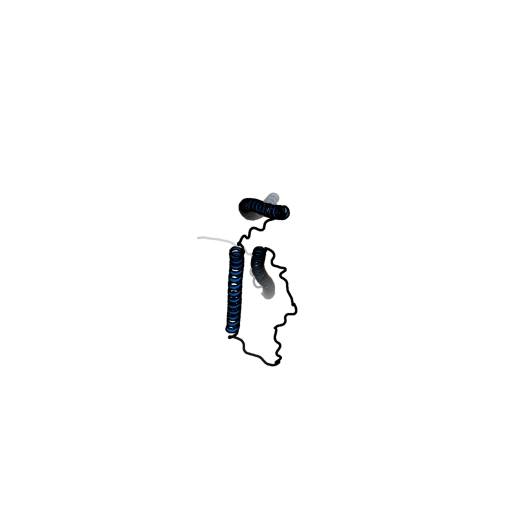 1.00 78.12 120 SER A CA 1
ATOM 986 C C . SER A 1 120 ? -47.972 -8.266 43.806 1.00 78.12 120 SER A C 1
ATOM 988 O O . SER A 1 120 ? -47.713 -8.867 42.765 1.00 78.12 120 SER A O 1
ATOM 990 N N . ASP A 1 121 ? -48.561 -7.068 43.807 1.00 78.94 121 ASP A N 1
ATOM 991 C CA . ASP A 1 121 ? -48.922 -6.352 42.578 1.00 78.94 121 ASP A CA 1
ATOM 992 C C . ASP A 1 121 ? -47.685 -5.855 41.813 1.00 78.94 121 ASP A C 1
ATOM 994 O O . ASP A 1 121 ? -47.689 -5.806 40.581 1.00 78.94 121 ASP A O 1
ATOM 998 N N . PHE A 1 122 ? -46.606 -5.512 42.520 1.00 82.12 122 PHE A N 1
ATOM 999 C CA . PHE A 1 122 ? -45.345 -5.095 41.910 1.00 82.12 122 PHE A CA 1
ATOM 1000 C C . PHE A 1 122 ? -44.625 -6.262 41.224 1.00 82.12 122 PHE A C 1
ATOM 1002 O O . PHE A 1 122 ? -44.251 -6.146 40.056 1.00 82.12 122 PHE A O 1
ATOM 1009 N N . TYR A 1 123 ? -44.504 -7.411 41.898 1.00 88.19 123 TYR A N 1
ATOM 1010 C CA . TYR A 1 123 ? -43.954 -8.626 41.289 1.00 88.19 123 TYR A CA 1
ATOM 1011 C C . TYR A 1 123 ? -44.790 -9.081 40.096 1.00 88.19 123 TYR A C 1
ATOM 1013 O O . TYR A 1 123 ? -44.226 -9.428 39.061 1.00 88.19 123 TYR A O 1
ATOM 1021 N N . LYS A 1 124 ? -46.121 -9.000 40.202 1.00 92.62 124 LYS A N 1
ATOM 1022 C CA . LYS A 1 124 ? -47.020 -9.311 39.092 1.00 92.62 124 LYS A CA 1
ATOM 1023 C C . LYS A 1 124 ? -46.775 -8.405 37.884 1.00 92.62 124 LYS A C 1
ATOM 1025 O O . LYS A 1 124 ? -46.576 -8.917 36.795 1.00 92.62 124 LYS A O 1
ATOM 1030 N N . LYS A 1 125 ? -46.678 -7.082 38.066 1.00 94.81 125 LYS A N 1
ATOM 1031 C CA . LYS A 1 125 ? -46.375 -6.150 36.960 1.00 94.81 125 LYS A CA 1
ATOM 1032 C C . LYS A 1 125 ? -45.035 -6.429 36.286 1.00 94.81 125 LYS A C 1
ATOM 1034 O O . LYS A 1 125 ? -44.926 -6.270 35.075 1.00 94.81 125 LYS A O 1
ATOM 1039 N N . ILE A 1 126 ? -44.016 -6.816 37.056 1.00 89.12 126 ILE A N 1
ATOM 1040 C CA . ILE A 1 126 ? -42.717 -7.195 36.492 1.00 89.12 126 ILE A CA 1
ATOM 1041 C C . ILE A 1 126 ? -42.879 -8.453 35.637 1.00 89.12 126 ILE A C 1
ATOM 1043 O O . ILE A 1 126 ? -42.450 -8.449 34.487 1.00 89.12 126 ILE A O 1
ATOM 1047 N N . VAL A 1 127 ? -43.521 -9.498 36.165 1.00 93.88 127 VAL A N 1
ATOM 1048 C CA . VAL A 1 127 ? -43.764 -10.749 35.430 1.00 93.88 127 VAL A CA 1
ATOM 1049 C C . VAL A 1 127 ? -44.580 -10.488 34.163 1.00 93.88 127 VAL A C 1
ATOM 1051 O O . VAL A 1 127 ? -44.122 -10.857 33.087 1.00 93.88 127 VAL A O 1
ATOM 1054 N N . ASP A 1 128 ? -45.690 -9.754 34.262 1.00 96.06 128 ASP A N 1
ATOM 1055 C CA . ASP A 1 128 ? -46.551 -9.400 33.127 1.00 96.06 128 ASP A CA 1
ATOM 1056 C C . ASP A 1 128 ? -45.762 -8.642 32.036 1.00 96.06 128 ASP A C 1
ATOM 1058 O O . ASP A 1 128 ? -45.923 -8.907 30.846 1.00 96.06 128 ASP A O 1
ATOM 1062 N N . ALA A 1 129 ? -44.859 -7.728 32.417 1.00 94.38 129 ALA A N 1
ATOM 1063 C CA . ALA A 1 129 ? -44.024 -6.990 31.466 1.00 94.38 129 ALA A CA 1
ATOM 1064 C C . ALA A 1 129 ? -42.990 -7.886 30.759 1.00 94.38 129 ALA A C 1
ATOM 1066 O O . ALA A 1 129 ? -42.741 -7.722 29.562 1.00 94.38 129 ALA A O 1
ATOM 1067 N N . TYR A 1 130 ? -42.390 -8.840 31.478 1.00 96.12 130 TYR A N 1
ATOM 1068 C CA . TYR A 1 130 ? -41.485 -9.824 30.880 1.00 96.12 130 TYR A CA 1
ATOM 1069 C C . TYR A 1 130 ? -42.234 -10.806 29.976 1.00 96.12 130 TYR A C 1
ATOM 1071 O O . TYR A 1 130 ? -41.739 -11.122 28.895 1.00 96.12 130 TYR A O 1
ATOM 1079 N N . GLU A 1 131 ? -43.422 -11.256 30.379 1.00 95.69 131 GLU A N 1
ATOM 1080 C CA . GLU A 1 131 ? -44.274 -12.130 29.571 1.00 95.69 131 GLU A CA 1
ATOM 1081 C C . GLU A 1 131 ? -44.727 -11.436 28.285 1.00 95.69 131 GLU A C 1
ATOM 1083 O O . GLU A 1 131 ? -44.595 -12.022 27.211 1.00 95.69 131 GLU A O 1
ATOM 1088 N N . ALA A 1 132 ? -45.162 -10.174 28.362 1.00 95.44 132 ALA A N 1
ATOM 1089 C CA . ALA A 1 132 ? -45.530 -9.378 27.192 1.00 95.44 132 ALA A CA 1
ATOM 1090 C C . ALA A 1 132 ? -44.353 -9.221 26.217 1.00 95.44 132 ALA A C 1
ATOM 1092 O O . ALA A 1 132 ? -44.497 -9.481 25.023 1.00 95.44 132 ALA A O 1
ATOM 1093 N N . LYS A 1 133 ? -43.159 -8.889 26.726 1.00 95.50 133 LYS A N 1
ATOM 1094 C CA . LYS A 1 133 ? -41.951 -8.783 25.896 1.00 95.50 133 LYS A CA 1
ATOM 1095 C C . LYS A 1 133 ? -41.560 -10.125 25.270 1.00 95.50 133 LYS A C 1
ATOM 1097 O O . LYS A 1 133 ? -41.091 -10.170 24.137 1.00 95.50 133 LYS A O 1
ATOM 1102 N N . ASN A 1 134 ? -41.737 -11.226 25.998 1.00 91.19 134 ASN A N 1
ATOM 1103 C CA . ASN A 1 134 ? -41.448 -12.558 25.479 1.00 91.19 134 ASN A CA 1
ATOM 1104 C C . ASN A 1 134 ? -42.444 -12.961 24.378 1.00 91.19 134 ASN A C 1
ATOM 1106 O O . ASN A 1 134 ? -42.041 -13.552 23.382 1.00 91.19 134 ASN A O 1
ATOM 1110 N N . GLN A 1 135 ? -43.724 -12.606 24.520 1.00 95.62 135 GLN A N 1
ATOM 1111 C CA . GLN A 1 135 ? -44.734 -12.810 23.477 1.00 95.62 135 GLN A CA 1
ATOM 1112 C C . GLN A 1 135 ? -44.432 -11.984 22.221 1.00 95.62 135 GLN A C 1
ATOM 1114 O O . GLN A 1 135 ? -44.495 -12.526 21.121 1.00 95.62 135 GLN A O 1
ATOM 1119 N N . GLU A 1 136 ? -44.044 -10.716 22.377 1.00 94.31 136 GLU A N 1
ATOM 1120 C CA . GLU A 1 136 ? -43.636 -9.844 21.267 1.00 94.31 136 GLU A CA 1
ATOM 1121 C C . GLU A 1 136 ? -42.420 -10.414 20.523 1.00 94.31 136 GLU A C 1
ATOM 1123 O O . GLU A 1 136 ? -42.444 -10.544 19.302 1.00 94.31 136 GLU A O 1
ATOM 1128 N N . LEU A 1 137 ? -41.399 -10.866 21.258 1.00 94.44 137 LEU A N 1
ATOM 1129 C CA . LEU A 1 137 ? -40.210 -11.489 20.673 1.00 94.44 137 LEU A CA 1
ATOM 1130 C C . LEU A 1 137 ? -40.555 -12.786 19.927 1.00 94.44 137 LEU A C 1
ATOM 1132 O O . LEU A 1 137 ? -40.017 -13.047 18.853 1.00 94.44 137 LEU A O 1
ATOM 1136 N N . MET A 1 138 ? -41.465 -13.600 20.468 1.00 94.88 138 MET A N 1
ATOM 1137 C CA . MET A 1 138 ? -41.941 -14.815 19.800 1.00 94.88 138 MET A CA 1
ATOM 1138 C C . MET A 1 138 ? -42.756 -14.505 18.538 1.00 94.88 138 MET A C 1
ATOM 1140 O O . MET A 1 138 ? -42.612 -15.219 17.541 1.00 94.88 138 MET A O 1
ATOM 1144 N N . ALA A 1 139 ? -43.572 -13.449 18.553 1.00 94.44 139 ALA A N 1
ATOM 1145 C CA . ALA A 1 139 ? -44.304 -12.979 17.380 1.00 94.44 139 ALA A CA 1
ATOM 1146 C C . ALA A 1 139 ? -43.336 -12.491 16.292 1.00 94.44 139 ALA A C 1
ATOM 1148 O O . ALA A 1 139 ? -43.368 -13.010 15.180 1.00 94.44 139 ALA A O 1
ATOM 1149 N N . GLU A 1 140 ? -42.379 -11.625 16.638 1.00 95.69 140 GLU A N 1
ATOM 1150 C CA . GLU A 1 140 ? -41.354 -11.140 15.706 1.00 95.69 140 GLU A CA 1
ATOM 1151 C C . GLU A 1 140 ? -40.506 -12.295 15.151 1.00 95.69 140 GLU A C 1
ATOM 1153 O O . GLU A 1 140 ? -40.220 -12.352 13.958 1.00 95.69 140 GLU A O 1
ATOM 1158 N N . ASN A 1 141 ? -40.138 -13.280 15.979 1.00 94.38 141 ASN A N 1
ATOM 1159 C CA . ASN A 1 141 ? -39.410 -14.457 15.504 1.00 94.38 141 ASN A CA 1
ATOM 1160 C C . ASN A 1 141 ? -40.230 -15.275 14.498 1.00 94.38 141 ASN A C 1
ATOM 1162 O O . ASN A 1 141 ? -39.676 -15.803 13.532 1.00 94.38 141 ASN A O 1
ATOM 1166 N N . THR A 1 142 ? -41.539 -15.382 14.727 1.00 95.81 142 THR A N 1
ATOM 1167 C CA . THR A 1 142 ? -42.468 -16.064 13.821 1.00 95.81 142 THR A CA 1
ATOM 1168 C C . THR A 1 142 ? -42.569 -15.310 12.496 1.00 95.81 142 THR A C 1
ATOM 1170 O O . THR A 1 142 ? -42.412 -15.928 11.442 1.00 95.81 142 THR A O 1
ATOM 1173 N N . ASP A 1 143 ? -42.703 -13.986 12.540 1.00 94.94 143 ASP A N 1
ATOM 1174 C CA . ASP A 1 143 ? -42.747 -13.123 11.356 1.00 94.94 143 ASP A CA 1
ATOM 1175 C C . ASP A 1 143 ? -41.433 -13.171 10.566 1.00 94.94 143 ASP A C 1
ATOM 1177 O O . ASP A 1 143 ? -41.440 -13.313 9.343 1.00 94.94 143 ASP A O 1
ATOM 1181 N N . LEU A 1 144 ? -40.284 -13.153 11.250 1.00 95.19 144 LEU A N 1
ATOM 1182 C CA . LEU A 1 144 ? -38.966 -13.288 10.624 1.00 95.19 144 LEU A CA 1
ATOM 1183 C C . LEU A 1 144 ? -38.788 -14.652 9.950 1.00 95.19 144 LEU A C 1
ATOM 1185 O O . LEU A 1 144 ? -38.231 -14.734 8.853 1.00 95.19 144 LEU A O 1
ATOM 1189 N N . ARG A 1 145 ? -39.269 -15.737 10.571 1.00 95.88 145 ARG A N 1
ATOM 1190 C CA . ARG A 1 145 ? -39.261 -17.073 9.955 1.00 95.88 145 ARG A CA 1
ATOM 1191 C C . ARG A 1 145 ? -40.178 -17.130 8.738 1.00 95.88 145 ARG A C 1
ATOM 1193 O O . ARG A 1 145 ? -39.778 -17.715 7.732 1.00 95.88 145 ARG A O 1
ATOM 1200 N N . ALA A 1 146 ? -41.359 -16.518 8.809 1.00 95.00 146 ALA A N 1
ATOM 1201 C CA . ALA A 1 146 ? -42.289 -16.437 7.687 1.00 95.00 146 ALA A CA 1
ATOM 1202 C C . ALA A 1 146 ? -41.689 -15.635 6.520 1.00 95.00 146 ALA A C 1
ATOM 1204 O O . ALA A 1 146 ? -41.702 -16.105 5.383 1.00 95.00 146 ALA A O 1
ATOM 1205 N N . LEU A 1 147 ? -41.068 -14.484 6.798 1.00 96.19 147 LEU A N 1
ATOM 1206 C CA . LEU A 1 147 ? -40.374 -13.669 5.799 1.00 96.19 147 LEU A CA 1
ATOM 1207 C C . LEU A 1 147 ? -39.201 -14.424 5.162 1.00 96.19 147 LEU A C 1
ATOM 1209 O O . LEU A 1 147 ? -39.010 -14.365 3.945 1.00 96.19 147 LEU A O 1
ATOM 1213 N N . LEU A 1 148 ? -38.431 -15.169 5.961 1.00 93.56 148 LEU A N 1
ATOM 1214 C CA . LEU A 1 148 ? -37.332 -15.987 5.455 1.00 93.56 148 LEU A CA 1
ATOM 1215 C C . LEU A 1 148 ? -37.844 -17.100 4.534 1.00 93.56 148 LEU A C 1
ATOM 1217 O O . LEU A 1 148 ? -37.285 -17.293 3.457 1.00 93.56 148 LEU A O 1
ATOM 1221 N N . GLN A 1 149 ? -38.911 -17.803 4.924 1.00 93.56 149 GLN A N 1
ATOM 1222 C CA . GLN A 1 149 ? -39.540 -18.822 4.080 1.00 93.56 149 GLN A CA 1
ATOM 1223 C C . GLN A 1 149 ? -40.119 -18.221 2.795 1.00 93.56 149 GLN A C 1
ATOM 1225 O O . GLN A 1 149 ? -39.941 -18.811 1.732 1.00 93.56 149 GLN A O 1
ATOM 1230 N N . SER A 1 150 ? -40.738 -17.038 2.869 1.00 94.00 150 SER A N 1
ATOM 1231 C CA . SER A 1 150 ? -41.213 -16.296 1.695 1.00 94.00 150 SER A CA 1
ATOM 1232 C C . SER A 1 150 ? -40.058 -15.973 0.754 1.00 94.00 150 SER A C 1
ATOM 1234 O O . SER A 1 150 ? -40.105 -16.330 -0.414 1.00 94.00 150 SER A O 1
ATOM 1236 N N . THR A 1 151 ? -38.972 -15.398 1.276 1.00 89.62 151 THR A N 1
ATOM 1237 C CA . THR A 1 151 ? -37.796 -15.023 0.472 1.00 89.62 151 THR A CA 1
ATOM 1238 C C . THR A 1 151 ? -37.128 -16.250 -0.156 1.00 89.62 151 THR A C 1
ATOM 1240 O O . THR A 1 151 ? -36.713 -16.222 -1.313 1.00 89.62 151 THR A O 1
ATOM 1243 N N . GLN A 1 152 ? -37.039 -17.360 0.584 1.00 91.75 152 GLN A N 1
ATOM 1244 C CA . GLN A 1 152 ? -36.563 -18.639 0.052 1.00 91.75 152 GLN A CA 1
ATOM 1245 C C . GLN A 1 152 ? -37.498 -19.188 -1.035 1.00 91.75 152 GLN A C 1
ATOM 1247 O O . GLN A 1 152 ? -37.021 -19.726 -2.035 1.00 91.75 152 GLN A O 1
ATOM 1252 N N . GLY A 1 153 ? -38.813 -19.037 -0.858 1.00 88.56 153 GLY A N 1
ATOM 1253 C CA . GLY A 1 153 ? -39.834 -19.351 -1.854 1.00 88.56 153 GLY A CA 1
ATOM 1254 C C . GLY A 1 153 ? -39.679 -18.517 -3.123 1.00 88.56 153 GLY A C 1
ATOM 1255 O O . GLY A 1 153 ? -39.658 -19.085 -4.213 1.00 88.56 153 GLY A O 1
ATOM 1256 N N . ASP A 1 154 ? -39.466 -17.209 -2.989 1.00 89.75 154 ASP A N 1
ATOM 1257 C CA . ASP A 1 154 ? -39.238 -16.279 -4.097 1.00 89.75 154 ASP A CA 1
ATOM 1258 C C . ASP A 1 154 ? -37.950 -16.619 -4.852 1.00 89.75 154 ASP A C 1
ATOM 1260 O O . ASP A 1 154 ? -37.961 -16.718 -6.077 1.00 89.75 154 ASP A O 1
ATOM 1264 N N . MET A 1 155 ? -36.853 -16.900 -4.138 1.00 85.31 155 MET A N 1
ATOM 1265 C CA . MET A 1 155 ? -35.601 -17.371 -4.742 1.00 85.31 155 MET A CA 1
ATOM 1266 C C . MET A 1 155 ? -35.791 -18.693 -5.491 1.00 85.31 155 MET A C 1
ATOM 1268 O O . MET A 1 155 ? -35.295 -18.851 -6.606 1.00 85.31 155 MET A O 1
ATOM 1272 N N . ARG A 1 156 ? -36.524 -19.649 -4.907 1.00 86.88 156 ARG A N 1
ATOM 1273 C CA . ARG A 1 156 ? -36.817 -20.938 -5.546 1.00 86.88 156 ARG A CA 1
ATOM 1274 C C . ARG A 1 156 ? -37.708 -20.765 -6.775 1.00 86.88 156 ARG A C 1
ATOM 1276 O O . ARG A 1 156 ? -37.449 -21.396 -7.794 1.00 86.88 156 ARG A O 1
ATOM 1283 N N . SER A 1 157 ? -38.717 -19.902 -6.696 1.00 82.31 157 SER A N 1
ATOM 1284 C CA . SER A 1 157 ? -39.583 -19.533 -7.818 1.00 82.31 157 SER A CA 1
ATOM 1285 C C . SER A 1 157 ? -38.777 -18.873 -8.937 1.00 82.31 157 SER A C 1
ATOM 1287 O O . SER A 1 157 ? -38.890 -19.284 -10.086 1.00 82.31 157 SER A O 1
ATOM 1289 N N . PHE A 1 158 ? -37.877 -17.943 -8.607 1.00 82.50 158 PHE A N 1
ATOM 1290 C CA . PHE A 1 158 ? -36.998 -17.268 -9.563 1.00 82.50 158 PHE A CA 1
ATOM 1291 C C . PHE A 1 158 ? -36.033 -18.236 -10.265 1.00 82.50 158 PHE A C 1
ATOM 1293 O O . PHE A 1 158 ? -35.902 -18.205 -11.488 1.00 82.50 158 PHE A O 1
ATOM 1300 N N . LEU A 1 159 ? -35.397 -19.144 -9.517 1.00 77.00 159 LEU A N 1
ATOM 1301 C CA . LEU A 1 159 ? -34.531 -20.182 -10.086 1.00 77.00 159 LEU A CA 1
ATOM 1302 C C . LEU A 1 159 ? -35.313 -21.154 -10.982 1.00 77.00 159 LEU A C 1
ATOM 1304 O O . LEU A 1 159 ? -34.834 -21.520 -12.052 1.00 77.00 159 LEU A O 1
ATOM 1308 N N . ASN A 1 160 ? -36.532 -21.525 -10.586 1.00 75.69 160 ASN A N 1
ATOM 1309 C CA . ASN A 1 160 ? -37.391 -22.405 -11.379 1.00 75.69 160 ASN A CA 1
ATOM 1310 C C . ASN A 1 160 ? -37.990 -21.701 -12.611 1.00 75.69 160 ASN A C 1
ATOM 1312 O O . ASN A 1 160 ? -38.171 -22.343 -13.642 1.00 75.69 160 ASN A O 1
ATOM 1316 N N . ALA A 1 161 ? -38.253 -20.393 -12.543 1.00 65.69 161 ALA A N 1
ATOM 1317 C CA . ALA A 1 161 ? -38.700 -19.580 -13.675 1.00 65.69 161 ALA A CA 1
ATOM 1318 C C . ALA A 1 161 ? -37.578 -19.357 -14.707 1.00 65.69 161 ALA A C 1
ATOM 1320 O O . ALA A 1 161 ? -37.844 -19.301 -15.905 1.00 65.69 161 ALA A O 1
ATOM 1321 N N . SER A 1 162 ? -36.317 -19.306 -14.260 1.00 53.22 162 SER A N 1
ATOM 1322 C CA . SER A 1 162 ? -35.127 -19.226 -15.123 1.00 53.22 162 SER A CA 1
ATOM 1323 C C . SER A 1 162 ? -34.727 -20.579 -15.748 1.00 53.22 162 SER A C 1
ATOM 1325 O O . SER A 1 162 ? -33.909 -20.632 -16.662 1.00 53.22 162 SER A O 1
ATOM 1327 N N . GLY A 1 163 ? -35.333 -21.689 -15.306 1.00 51.88 163 GLY A N 1
ATOM 1328 C CA . GLY A 1 163 ? -35.133 -23.031 -15.873 1.00 51.88 163 GLY A CA 1
ATOM 1329 C C . GLY A 1 163 ? -36.010 -23.361 -17.090 1.00 51.88 163 GLY A C 1
ATOM 1330 O O . GLY A 1 163 ? -35.998 -24.498 -17.555 1.00 51.88 163 GLY A O 1
ATOM 1331 N N . GLY A 1 164 ? -36.800 -22.403 -17.590 1.00 47.75 164 GLY A N 1
ATOM 1332 C CA . GLY A 1 164 ? -37.827 -22.636 -18.614 1.00 47.75 164 GLY A CA 1
ATOM 1333 C C . GLY A 1 164 ? -37.391 -22.517 -20.079 1.00 47.75 164 GLY A C 1
ATOM 1334 O O . GLY A 1 164 ? -38.216 -22.752 -20.959 1.00 47.75 164 GLY A O 1
ATOM 1335 N N . LEU A 1 165 ? -36.138 -22.165 -20.387 1.00 45.28 165 LEU A N 1
ATOM 1336 C CA . LEU A 1 165 ? -35.678 -22.015 -21.773 1.00 45.28 165 LEU A CA 1
ATOM 1337 C C . LEU A 1 165 ? -34.323 -22.703 -21.993 1.00 45.28 165 LEU A C 1
ATOM 1339 O O . LEU A 1 165 ? -33.327 -22.338 -21.378 1.00 45.28 165 LEU A O 1
ATOM 1343 N N . THR A 1 166 ? -34.322 -23.657 -22.939 1.00 38.44 166 THR A N 1
ATOM 1344 C CA . THR A 1 166 ? -33.187 -24.398 -23.547 1.00 38.44 166 THR A CA 1
ATOM 1345 C C . THR A 1 166 ? -32.436 -25.362 -22.603 1.00 38.44 166 THR A C 1
ATOM 1347 O O . THR A 1 166 ? -31.694 -24.932 -21.738 1.00 38.44 166 THR A O 1
ATOM 1350 N N . ASN A 1 167 ? -32.550 -26.696 -22.687 1.00 38.75 167 ASN A N 1
ATOM 1351 C CA . ASN A 1 167 ? -32.508 -27.533 -23.887 1.00 38.75 167 ASN A CA 1
ATOM 1352 C C . ASN A 1 167 ? -33.252 -28.871 -23.745 1.00 38.75 167 ASN A C 1
ATOM 1354 O O . ASN A 1 167 ? -33.192 -29.570 -22.736 1.00 38.75 167 ASN A O 1
ATOM 1358 N N . GLN A 1 168 ? -33.904 -29.212 -24.849 1.00 35.41 168 GLN A N 1
ATOM 1359 C CA . GLN A 1 168 ? -34.495 -30.491 -25.210 1.00 35.41 168 GLN A CA 1
ATOM 1360 C C . GLN A 1 168 ? -33.396 -31.441 -25.745 1.00 35.41 168 GLN A C 1
ATOM 1362 O O . GLN A 1 168 ? -32.439 -30.961 -26.352 1.00 35.41 168 GLN A O 1
ATOM 1367 N N . SER A 1 169 ? -33.611 -32.764 -25.611 1.00 30.77 169 SER A N 1
ATOM 1368 C CA . SER A 1 169 ? -32.842 -33.897 -26.194 1.00 30.77 169 SER A CA 1
ATOM 1369 C C . SER A 1 169 ? -31.621 -34.358 -25.359 1.00 30.77 169 SER A C 1
ATOM 1371 O O . SER A 1 169 ? -30.733 -33.561 -25.105 1.00 30.77 169 SER A O 1
ATOM 1373 N N . LEU A 1 170 ? -31.455 -35.596 -24.865 1.00 35.00 170 LEU A N 1
ATOM 1374 C CA . LEU A 1 170 ? -31.965 -36.921 -25.236 1.00 35.00 170 LEU A CA 1
ATOM 1375 C C . LEU A 1 170 ? -32.066 -37.864 -24.004 1.00 35.00 170 LEU A C 1
ATOM 1377 O O . LEU A 1 170 ? -31.142 -37.963 -23.209 1.00 35.00 170 LEU A O 1
ATOM 1381 N N . VAL A 1 171 ? -33.171 -38.619 -23.959 1.00 33.69 171 VAL A N 1
ATOM 1382 C CA . VAL A 1 171 ? -33.268 -40.075 -23.696 1.00 33.69 171 VAL A CA 1
ATOM 1383 C C . VAL A 1 171 ? -32.877 -40.646 -22.312 1.00 33.69 171 VAL A C 1
ATOM 1385 O O . VAL A 1 171 ? -31.745 -41.009 -22.033 1.00 33.69 171 VAL A O 1
ATOM 1388 N N . ALA A 1 172 ? -33.948 -40.891 -21.551 1.00 33.19 172 ALA A N 1
ATOM 1389 C CA . ALA A 1 172 ? -34.340 -42.167 -20.939 1.00 33.19 172 ALA A CA 1
ATOM 1390 C C . ALA A 1 172 ? -33.567 -42.761 -19.737 1.00 33.19 172 ALA A C 1
ATOM 1392 O O . ALA A 1 172 ? -32.545 -43.422 -19.860 1.00 33.19 172 ALA A O 1
ATOM 1393 N N . ASN A 1 173 ? -34.326 -42.765 -18.637 1.00 33.28 173 ASN A N 1
ATOM 1394 C CA . ASN A 1 173 ? -34.708 -43.927 -17.826 1.00 33.28 173 ASN A CA 1
ATOM 1395 C C . ASN A 1 173 ? -34.065 -44.039 -16.439 1.00 33.28 173 ASN A C 1
ATOM 1397 O O . ASN A 1 173 ? -32.852 -44.030 -16.279 1.00 33.28 173 ASN A O 1
ATOM 1401 N N . GLY A 1 174 ? -34.934 -44.223 -15.441 1.00 31.56 174 GLY A N 1
ATOM 1402 C CA . GLY A 1 174 ? -34.553 -44.493 -14.058 1.00 31.56 174 GLY A CA 1
ATOM 1403 C C . GLY A 1 174 ? -35.286 -43.627 -13.040 1.00 31.56 174 GLY A C 1
ATOM 1404 O O . GLY A 1 174 ? -34.671 -42.829 -12.344 1.00 31.56 174 GLY A O 1
ATOM 1405 N N . ARG A 1 175 ? -36.610 -43.808 -12.917 1.00 43.84 175 ARG A N 1
ATOM 1406 C CA . ARG A 1 175 ? -37.326 -43.541 -11.655 1.00 43.84 175 ARG A CA 1
ATOM 1407 C C . ARG A 1 175 ? -36.514 -44.156 -10.518 1.00 43.84 175 ARG A C 1
ATOM 1409 O O . ARG A 1 175 ? -36.253 -45.339 -10.649 1.00 43.84 175 ARG A O 1
ATOM 1416 N N . HIS A 1 176 ? -36.236 -43.432 -9.437 1.00 38.97 176 HIS A N 1
ATOM 1417 C CA . HIS A 1 176 ? -36.292 -43.885 -8.038 1.00 38.97 176 HIS A CA 1
ATOM 1418 C C . HIS A 1 176 ? -36.378 -42.624 -7.166 1.00 38.97 176 HIS A C 1
ATOM 1420 O O . HIS A 1 176 ? -35.532 -41.737 -7.248 1.00 38.97 176 HIS A O 1
ATOM 1426 N N . GLY A 1 177 ? -37.465 -42.512 -6.401 1.00 45.78 177 GLY A N 1
ATOM 1427 C CA . GLY A 1 177 ? -37.657 -41.438 -5.438 1.00 45.78 177 GLY A CA 1
ATOM 1428 C C . GLY A 1 177 ? -36.757 -41.650 -4.228 1.00 45.78 177 GLY A C 1
ATOM 1429 O O . GLY A 1 177 ? -36.756 -42.729 -3.642 1.00 45.78 177 GLY A O 1
ATOM 1430 N N . ALA A 1 178 ? -36.017 -40.613 -3.858 1.00 37.22 178 ALA A N 1
ATOM 1431 C CA . ALA A 1 178 ? -35.381 -40.499 -2.558 1.00 37.22 178 ALA A CA 1
ATOM 1432 C C . ALA A 1 178 ? -35.372 -39.018 -2.164 1.00 37.22 178 ALA A C 1
ATOM 1434 O O . ALA A 1 178 ? -34.777 -38.172 -2.829 1.00 37.22 178 ALA A O 1
ATOM 1435 N N . ASP A 1 179 ? -36.122 -38.738 -1.110 1.00 38.84 179 ASP A N 1
ATOM 1436 C CA . ASP A 1 179 ? -36.204 -37.488 -0.368 1.00 38.84 179 ASP A CA 1
ATOM 1437 C C . ASP A 1 179 ? -34.812 -37.058 0.153 1.00 38.84 179 ASP A C 1
ATOM 1439 O O . ASP A 1 179 ? -34.169 -37.848 0.849 1.00 38.84 179 ASP A O 1
ATOM 1443 N N . PRO A 1 180 ? -34.295 -35.850 -0.153 1.00 42.66 180 PRO A N 1
ATOM 1444 C CA . PRO A 1 180 ? -32.992 -35.402 0.323 1.00 42.66 180 PRO A CA 1
ATOM 1445 C C . PRO A 1 180 ? -33.111 -34.615 1.638 1.00 42.66 180 PRO A C 1
ATOM 1447 O O . PRO A 1 180 ? -32.421 -33.615 1.830 1.00 42.66 180 PRO A O 1
ATOM 1450 N N . SER A 1 181 ? -33.983 -35.037 2.558 1.00 45.44 181 SER A N 1
ATOM 1451 C CA . SER A 1 181 ? -34.097 -34.436 3.889 1.00 45.44 181 SER A CA 1
ATOM 1452 C C . SER A 1 181 ? -33.326 -35.204 4.971 1.00 45.44 181 SER A C 1
ATOM 1454 O O . SER A 1 181 ? -33.808 -35.306 6.095 1.00 45.44 181 SER A O 1
ATOM 1456 N N . GLN A 1 182 ? -32.132 -35.734 4.687 1.00 38.22 182 GLN A N 1
ATOM 1457 C CA . GLN A 1 182 ? -31.191 -36.134 5.743 1.00 38.22 182 GLN A CA 1
ATOM 1458 C C . GLN A 1 182 ? -29.741 -35.860 5.339 1.00 38.22 182 GLN A C 1
ATOM 1460 O O . GLN A 1 182 ? -29.121 -36.618 4.600 1.00 38.22 182 GLN A O 1
ATOM 1465 N N . SER A 1 183 ? -29.196 -34.764 5.873 1.00 35.31 183 SER A N 1
ATOM 1466 C CA . SER A 1 183 ? -27.752 -34.555 5.958 1.00 35.31 183 SER A CA 1
ATOM 1467 C C . SER A 1 183 ? -27.250 -35.140 7.291 1.00 35.31 183 SER A C 1
ATOM 1469 O O . SER A 1 183 ? -27.877 -34.895 8.327 1.00 35.31 183 SER A O 1
ATOM 1471 N N . PRO A 1 184 ? -26.158 -35.925 7.299 1.00 42.41 184 PRO A N 1
ATOM 1472 C CA . PRO A 1 184 ? -25.799 -36.847 8.377 1.00 42.41 184 PRO A CA 1
ATOM 1473 C C . PRO A 1 184 ? -24.988 -36.195 9.508 1.00 42.41 184 PRO A C 1
ATOM 1475 O O . PRO A 1 184 ? -24.022 -36.780 9.985 1.00 42.41 184 PRO A O 1
ATOM 1478 N N . LEU A 1 185 ? -25.353 -34.994 9.957 1.00 41.12 185 LEU A N 1
ATOM 1479 C CA . LEU A 1 185 ? -24.716 -34.348 11.111 1.00 41.12 185 LEU A CA 1
ATOM 1480 C C . LEU A 1 185 ? -25.775 -33.641 11.955 1.00 41.12 185 LEU A C 1
ATOM 1482 O O . LEU A 1 185 ? -26.075 -32.459 11.800 1.00 41.12 185 LEU A O 1
ATOM 1486 N N . GLY A 1 186 ? -26.379 -34.429 12.840 1.00 37.97 186 GLY A N 1
ATOM 1487 C CA . GLY A 1 186 ? -27.281 -33.946 13.865 1.00 37.97 186 GLY A CA 1
ATOM 1488 C C . GLY A 1 186 ? -26.556 -33.173 14.968 1.00 37.97 186 GLY A C 1
ATOM 1489 O O . GLY A 1 186 ? -25.441 -33.501 15.357 1.00 37.97 186 GLY A O 1
ATOM 1490 N N . GLY A 1 187 ? -27.286 -32.221 15.544 1.00 36.44 187 GLY A N 1
ATOM 1491 C CA . GLY A 1 187 ? -27.285 -32.038 16.990 1.00 36.44 187 GLY A CA 1
ATOM 1492 C C . GLY A 1 187 ? -26.388 -30.943 17.559 1.00 36.44 187 GLY A C 1
ATOM 1493 O O . GLY A 1 187 ? -25.300 -31.224 18.030 1.00 36.44 187 GLY A O 1
ATOM 1494 N N . LYS A 1 188 ? -27.011 -29.768 17.720 1.00 46.97 188 LYS A N 1
ATOM 1495 C CA . LYS A 1 188 ? -26.933 -28.888 18.900 1.00 46.97 188 LYS A CA 1
ATOM 1496 C C . LYS A 1 188 ? -25.618 -28.147 19.175 1.00 46.97 188 LYS A C 1
ATOM 1498 O O . LYS A 1 188 ? -24.524 -28.691 19.160 1.00 46.97 188 LYS A O 1
ATOM 1503 N N . THR A 1 189 ? -25.835 -26.928 19.668 1.00 37.91 189 THR A N 1
ATOM 1504 C CA . THR A 1 189 ? -24.896 -26.080 20.414 1.00 37.91 189 THR A CA 1
ATOM 1505 C C . THR A 1 189 ? -24.095 -25.129 19.531 1.00 37.91 189 THR A C 1
ATOM 1507 O O . THR A 1 189 ? -23.008 -25.423 19.056 1.00 37.91 189 THR A O 1
ATOM 1510 N N . ASP A 1 190 ? -24.693 -23.971 19.262 1.00 48.34 190 ASP A N 1
ATOM 1511 C CA . ASP A 1 190 ? -24.255 -22.698 19.850 1.00 48.34 190 ASP A CA 1
ATOM 1512 C C . ASP A 1 190 ? -22.803 -22.637 20.385 1.00 48.34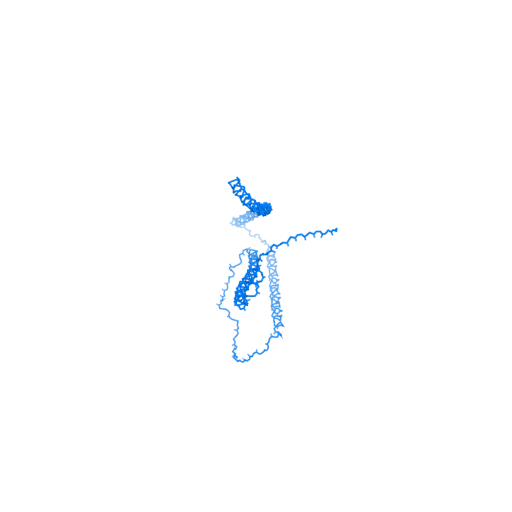 190 ASP A C 1
ATOM 1514 O O . ASP A 1 190 ? -22.563 -22.441 21.572 1.00 48.34 190 ASP A O 1
ATOM 1518 N N . VAL A 1 191 ? -21.817 -22.869 19.515 1.00 45.88 191 VAL A N 1
ATOM 1519 C CA . VAL A 1 191 ? -20.378 -22.756 19.847 1.00 45.88 191 VAL A CA 1
ATOM 1520 C C . VAL A 1 191 ? -19.701 -21.611 19.079 1.00 45.88 191 VAL A C 1
ATOM 1522 O O . VAL A 1 191 ? -18.541 -21.293 19.325 1.00 45.88 191 VAL A O 1
ATOM 1525 N N . PHE A 1 192 ? -20.421 -20.919 18.190 1.00 42.94 192 PHE A N 1
ATOM 1526 C CA . PHE A 1 192 ? -19.842 -19.861 17.352 1.00 42.94 192 PHE A CA 1
ATOM 1527 C C . PHE A 1 192 ? -20.506 -18.488 17.477 1.00 42.94 192 PHE A C 1
ATOM 1529 O O . PHE A 1 192 ? -20.252 -17.631 16.629 1.00 42.94 192 PHE A O 1
ATOM 1536 N N . ASP A 1 193 ? -21.264 -18.221 18.546 1.00 52.41 193 ASP A N 1
ATOM 1537 C CA . ASP A 1 193 ? -21.570 -16.836 18.933 1.00 52.41 193 ASP A CA 1
ATOM 1538 C C . ASP A 1 193 ? -20.413 -16.259 19.769 1.00 52.41 193 ASP A C 1
ATOM 1540 O O . ASP A 1 193 ? -20.477 -16.023 20.972 1.00 52.41 193 ASP A O 1
ATOM 1544 N N . LEU A 1 194 ? -19.278 -16.098 19.091 1.00 49.88 194 LEU A N 1
ATOM 1545 C CA . LEU A 1 194 ? -18.152 -15.291 19.554 1.00 49.88 194 LEU A CA 1
ATOM 1546 C C . LEU A 1 194 ? -18.384 -13.848 19.035 1.00 49.88 194 LEU A C 1
ATOM 1548 O O . LEU A 1 194 ? -19.075 -13.700 18.024 1.00 49.88 194 LEU A O 1
ATOM 1552 N N . PRO A 1 195 ? -17.818 -12.771 19.632 1.00 48.94 195 PRO A N 1
ATOM 1553 C CA . PRO A 1 195 ? -18.145 -11.347 19.367 1.00 48.94 195 PRO A CA 1
ATOM 1554 C C . PRO A 1 195 ? -17.769 -10.827 17.965 1.00 48.94 195 PRO A C 1
ATOM 1556 O O . PRO A 1 195 ? -17.567 -9.636 17.729 1.00 48.94 195 PRO A O 1
ATOM 1559 N N . PHE A 1 196 ? -17.620 -11.736 17.017 1.00 49.00 196 PHE A N 1
ATOM 1560 C CA . PHE A 1 196 ? -16.981 -11.592 15.737 1.00 49.00 196 PHE A CA 1
ATOM 1561 C C . PHE A 1 196 ? -17.977 -11.557 14.587 1.00 49.00 196 PHE A C 1
ATOM 1563 O O . PHE A 1 196 ? -17.552 -11.759 13.462 1.00 49.00 196 PHE A O 1
ATOM 1570 N N . ARG A 1 197 ? -19.265 -11.229 14.783 1.00 58.75 197 ARG A N 1
ATOM 1571 C CA . ARG A 1 197 ? -20.147 -10.945 13.628 1.00 58.75 197 ARG A CA 1
ATOM 1572 C C . ARG A 1 197 ? -19.515 -9.888 12.701 1.00 58.75 197 ARG A C 1
ATOM 1574 O O . ARG A 1 197 ? -19.551 -10.042 11.485 1.00 58.75 197 ARG A O 1
ATOM 1581 N N . MET A 1 198 ? -18.835 -8.885 13.270 1.00 52.34 198 MET A N 1
ATOM 1582 C CA . MET A 1 198 ? -18.054 -7.904 12.500 1.00 52.34 198 MET A CA 1
ATOM 1583 C C . MET A 1 198 ? -16.736 -8.454 11.941 1.00 52.34 198 MET A C 1
ATOM 1585 O O . MET A 1 198 ? -16.420 -8.174 10.790 1.00 52.34 198 MET A O 1
ATOM 1589 N N . ALA A 1 199 ? -15.963 -9.238 12.703 1.00 65.06 199 ALA A N 1
ATOM 1590 C CA . ALA A 1 199 ? -14.718 -9.813 12.178 1.00 65.06 199 ALA A CA 1
ATOM 1591 C C . ALA A 1 199 ? -14.992 -10.861 11.086 1.00 65.06 199 ALA A C 1
ATOM 1593 O O . ALA A 1 199 ? -14.243 -10.951 10.125 1.00 65.06 199 ALA A O 1
ATOM 1594 N N . ARG A 1 200 ? -16.114 -11.580 11.171 1.00 74.44 200 ARG A N 1
ATOM 1595 C CA . ARG A 1 200 ? -16.633 -12.472 10.135 1.00 74.44 200 ARG A CA 1
ATOM 1596 C C . ARG A 1 200 ? -16.965 -11.700 8.863 1.00 74.44 200 ARG A C 1
ATOM 1598 O O . ARG A 1 200 ? -16.496 -12.105 7.811 1.00 74.44 200 ARG A O 1
ATOM 1605 N N . GLY A 1 201 ? -17.682 -10.578 8.960 1.00 78.44 201 GLY A N 1
ATOM 1606 C CA . GLY A 1 201 ? -17.937 -9.704 7.808 1.00 78.44 201 GLY A CA 1
ATOM 1607 C C . GLY A 1 201 ? -16.643 -9.189 7.169 1.00 78.44 201 GLY A C 1
ATOM 1608 O O . GLY A 1 201 ? -16.447 -9.336 5.971 1.00 78.44 201 GLY A O 1
ATOM 1609 N N . GLN A 1 202 ? -15.692 -8.703 7.975 1.00 79.94 202 GLN A N 1
ATOM 1610 C CA . GLN A 1 202 ? -14.389 -8.237 7.477 1.00 79.94 202 GLN A CA 1
ATOM 1611 C C . GLN A 1 202 ? -13.563 -9.350 6.816 1.00 79.94 202 GLN A C 1
ATOM 1613 O O . GLN A 1 202 ? -12.878 -9.108 5.823 1.00 79.94 202 GLN A O 1
ATOM 1618 N N . ILE A 1 203 ? -13.615 -10.570 7.354 1.00 80.56 203 ILE A N 1
ATOM 1619 C CA . ILE A 1 203 ? -12.953 -11.742 6.770 1.00 80.56 203 ILE A CA 1
ATOM 1620 C C . ILE A 1 203 ? -13.648 -12.152 5.466 1.00 80.56 203 ILE A C 1
ATOM 1622 O O . ILE A 1 203 ? -12.961 -12.421 4.483 1.00 80.56 203 ILE A O 1
ATOM 1626 N N . GLU A 1 204 ? -14.982 -12.162 5.426 1.00 85.94 204 GLU A N 1
ATOM 1627 C CA . GLU A 1 204 ? -15.768 -12.468 4.225 1.00 85.94 204 GLU A CA 1
ATOM 1628 C C . GLU A 1 204 ? -15.510 -11.439 3.110 1.00 85.94 204 GLU A C 1
ATOM 1630 O O . GLU A 1 204 ? -15.245 -11.830 1.972 1.00 85.94 204 GLU A O 1
ATOM 1635 N N . ASP A 1 205 ? -15.484 -10.144 3.428 1.00 87.62 205 ASP A N 1
ATOM 1636 C CA . ASP A 1 205 ? -15.191 -9.067 2.475 1.00 87.62 205 ASP A CA 1
ATOM 1637 C C . ASP A 1 205 ? -13.736 -9.111 1.986 1.00 87.62 205 ASP A C 1
ATOM 1639 O O . ASP A 1 205 ? -13.469 -8.991 0.788 1.00 87.62 205 ASP A O 1
ATOM 1643 N N . SER A 1 206 ? -12.783 -9.356 2.892 1.00 92.81 206 SER A N 1
ATOM 1644 C CA . SER A 1 206 ? -11.366 -9.545 2.553 1.00 92.81 206 SER A CA 1
ATOM 1645 C C . SER A 1 206 ? -11.167 -10.744 1.624 1.00 92.81 206 SER A C 1
ATOM 1647 O O . SER A 1 206 ? -10.420 -10.658 0.646 1.00 92.81 206 SER A O 1
ATOM 1649 N N . LEU A 1 207 ? -11.875 -11.849 1.873 1.00 92.56 207 LEU A N 1
ATOM 1650 C CA . LEU A 1 207 ? -11.822 -13.040 1.033 1.00 92.56 207 LEU A CA 1
ATOM 1651 C C . LEU A 1 207 ? -12.453 -12.788 -0.341 1.00 92.56 207 LEU A C 1
ATOM 1653 O O . LEU A 1 207 ? -11.848 -13.142 -1.353 1.00 92.56 207 LEU A O 1
ATOM 1657 N N . ARG A 1 208 ? -13.620 -12.130 -0.401 1.00 95.31 208 ARG A N 1
ATOM 1658 C CA . ARG A 1 208 ? -14.263 -11.735 -1.667 1.00 95.31 208 ARG A CA 1
ATOM 1659 C C . ARG A 1 208 ? -13.353 -10.833 -2.492 1.00 95.31 208 ARG A C 1
ATOM 1661 O O . ARG A 1 208 ? -13.158 -11.098 -3.674 1.00 95.31 208 ARG A O 1
ATOM 1668 N N . SER A 1 209 ? -12.752 -9.825 -1.864 1.00 95.06 209 SER A N 1
ATOM 1669 C CA . SER A 1 209 ? -11.818 -8.904 -2.515 1.00 95.06 209 SER A CA 1
ATOM 1670 C C . SER A 1 209 ? -10.587 -9.637 -3.058 1.00 95.06 209 SER A C 1
ATOM 1672 O O . SER A 1 209 ? -10.275 -9.532 -4.244 1.00 95.06 209 SER A O 1
ATOM 1674 N N . LYS A 1 210 ? -9.952 -10.495 -2.244 1.00 95.56 210 LYS A N 1
ATOM 1675 C CA . LYS A 1 210 ? -8.827 -11.333 -2.693 1.00 95.56 210 LYS A CA 1
ATOM 1676 C C . LYS A 1 210 ? -9.218 -12.261 -3.843 1.00 95.56 210 LYS A C 1
ATOM 1678 O O . LYS A 1 210 ? -8.430 -12.429 -4.766 1.00 95.56 210 LYS A O 1
ATOM 1683 N N . MET A 1 211 ? -10.419 -12.837 -3.818 1.00 95.88 211 MET A N 1
ATOM 1684 C CA . MET A 1 211 ? -10.908 -13.718 -4.880 1.00 95.88 211 MET A CA 1
ATOM 1685 C C . MET A 1 211 ? -11.147 -12.963 -6.195 1.00 95.88 211 MET A C 1
ATOM 1687 O O . MET A 1 211 ? -10.808 -13.480 -7.258 1.00 95.88 211 MET A O 1
ATOM 1691 N N . VAL A 1 212 ? -11.648 -11.724 -6.134 1.00 95.38 212 VAL A N 1
ATOM 1692 C CA . VAL A 1 212 ? -11.752 -10.837 -7.305 1.00 95.38 212 VAL A CA 1
ATOM 1693 C C . VAL A 1 212 ? -10.363 -10.508 -7.859 1.00 95.38 212 VAL A C 1
ATOM 1695 O O . VAL A 1 212 ? -10.141 -10.696 -9.052 1.00 95.38 212 VAL A O 1
ATOM 1698 N N . SER A 1 213 ? -9.402 -10.125 -7.010 1.00 94.56 213 SER A N 1
ATOM 1699 C CA . SER A 1 213 ? -8.025 -9.845 -7.450 1.00 94.56 213 SER A CA 1
ATOM 1700 C C . SER A 1 213 ? -7.316 -11.068 -8.039 1.00 94.56 213 SER A C 1
ATOM 1702 O O . SER A 1 213 ? -6.540 -10.937 -8.982 1.00 94.56 213 SER A O 1
ATOM 1704 N N . ILE A 1 214 ? -7.566 -12.268 -7.503 1.00 94.69 214 ILE A N 1
ATOM 1705 C CA . ILE A 1 214 ? -7.042 -13.517 -8.076 1.00 94.69 214 ILE A CA 1
ATOM 1706 C C . ILE A 1 214 ? -7.661 -13.759 -9.453 1.00 94.69 214 ILE A C 1
ATOM 1708 O O . ILE A 1 214 ? -6.928 -14.045 -10.394 1.00 94.69 214 ILE A O 1
ATOM 1712 N N . LYS A 1 215 ? -8.983 -13.603 -9.593 1.00 93.38 215 LYS A N 1
ATOM 1713 C CA . LYS A 1 215 ? -9.680 -13.783 -10.874 1.00 93.38 215 LYS A CA 1
ATOM 1714 C C . LYS A 1 215 ? -9.171 -12.810 -11.941 1.00 93.38 215 LYS A C 1
ATOM 1716 O O . LYS A 1 215 ? -8.962 -13.215 -13.079 1.00 93.38 215 LYS A O 1
ATOM 1721 N N . GLU A 1 216 ? -8.922 -11.559 -11.564 1.00 94.50 216 GLU A N 1
ATOM 1722 C CA . GLU A 1 216 ? -8.352 -10.539 -12.446 1.00 94.50 216 GLU A CA 1
ATOM 1723 C C . GLU A 1 216 ? -6.918 -10.882 -12.873 1.00 94.50 216 GLU A C 1
ATOM 1725 O O . GLU A 1 216 ? -6.622 -10.901 -14.066 1.00 94.50 216 GLU A O 1
ATOM 1730 N N . ARG A 1 217 ? -6.040 -11.248 -11.926 1.00 93.62 217 ARG A N 1
ATOM 1731 C CA . ARG A 1 217 ? -4.666 -11.673 -12.249 1.00 93.62 217 ARG A CA 1
ATOM 1732 C C . ARG A 1 217 ? -4.619 -12.940 -13.096 1.00 93.62 217 ARG A C 1
ATOM 1734 O O . ARG A 1 217 ? -3.759 -13.053 -13.960 1.00 93.62 217 ARG A O 1
ATOM 1741 N N . MET A 1 218 ? -5.524 -13.889 -12.863 1.00 91.31 218 MET A N 1
ATOM 1742 C CA . MET A 1 218 ? -5.645 -15.079 -13.708 1.00 91.31 218 MET A CA 1
ATOM 1743 C C . MET A 1 218 ? -6.063 -14.712 -15.133 1.00 91.31 218 MET A C 1
ATOM 1745 O O . MET A 1 218 ? -5.488 -15.256 -16.068 1.00 91.31 218 MET A O 1
ATOM 1749 N N . GLY A 1 219 ? -6.999 -13.772 -15.304 1.00 89.81 219 GLY A N 1
ATOM 1750 C CA . GLY A 1 219 ? -7.360 -13.243 -16.623 1.00 89.81 219 GLY A CA 1
ATOM 1751 C C . GLY A 1 219 ? -6.157 -12.629 -17.342 1.00 89.81 219 GLY A C 1
ATOM 1752 O O . GLY A 1 219 ? -5.830 -13.044 -18.447 1.00 89.81 219 GLY A O 1
ATOM 1753 N N . GLN A 1 220 ? -5.420 -11.747 -16.661 1.00 90.81 220 GLN A N 1
ATOM 1754 C CA . GLN A 1 220 ? -4.212 -11.117 -17.210 1.00 90.81 220 GLN A CA 1
ATOM 1755 C C . GLN A 1 220 ? -3.127 -12.133 -17.595 1.00 90.81 220 GLN A C 1
ATOM 1757 O O . GLN A 1 220 ? -2.457 -11.956 -18.607 1.00 90.81 220 GLN A O 1
ATOM 1762 N N . LEU A 1 221 ? -2.942 -13.201 -16.812 1.00 90.69 221 LEU A N 1
ATOM 1763 C CA . LEU A 1 221 ? -1.986 -14.264 -17.138 1.00 90.69 221 LEU A CA 1
ATOM 1764 C C . LEU A 1 221 ? -2.406 -15.065 -18.374 1.00 90.69 221 LEU A C 1
ATOM 1766 O O . LEU A 1 221 ? -1.550 -15.405 -19.186 1.00 90.69 221 LEU A O 1
ATOM 1770 N N . VAL A 1 222 ? -3.701 -15.350 -18.528 1.00 89.62 222 VAL A N 1
ATOM 1771 C CA . VAL A 1 222 ? -4.234 -16.029 -19.719 1.00 89.62 222 VAL A CA 1
ATOM 1772 C C . VAL A 1 222 ? -4.066 -15.150 -20.959 1.00 89.62 222 VAL A C 1
ATOM 1774 O O . VAL A 1 222 ? -3.620 -15.642 -21.995 1.00 89.62 222 VAL A O 1
ATOM 1777 N N . ASP A 1 223 ? -4.352 -13.853 -20.847 1.00 88.25 223 ASP A N 1
ATOM 1778 C CA . ASP A 1 223 ? -4.183 -12.901 -21.946 1.00 88.25 223 ASP A CA 1
ATOM 1779 C C . ASP A 1 223 ? -2.703 -12.740 -22.325 1.00 88.25 223 ASP A C 1
ATOM 1781 O O . ASP A 1 223 ? -2.353 -12.851 -23.499 1.00 88.25 223 ASP A O 1
ATOM 1785 N N . ALA A 1 224 ? -1.810 -12.603 -21.340 1.00 86.50 224 ALA A N 1
ATOM 1786 C CA . ALA A 1 224 ? -0.368 -12.536 -21.572 1.00 86.50 224 ALA A CA 1
ATOM 1787 C C . ALA A 1 224 ? 0.182 -13.828 -22.200 1.00 86.50 224 ALA A C 1
ATOM 1789 O O . ALA A 1 224 ? 1.020 -13.775 -23.097 1.00 86.50 224 ALA A O 1
ATOM 1790 N N . GLN A 1 225 ? -0.302 -15.001 -21.778 1.00 81.62 225 GLN A N 1
ATOM 1791 C CA . GLN A 1 225 ? 0.084 -16.275 -22.389 1.00 81.62 225 GLN A CA 1
ATOM 1792 C C . GLN A 1 225 ? -0.374 -16.360 -23.850 1.00 81.62 225 GLN A C 1
ATOM 1794 O O . GLN A 1 225 ? 0.360 -16.865 -24.701 1.00 81.62 225 GLN A O 1
ATOM 1799 N N . LYS A 1 226 ? -1.564 -15.836 -24.156 1.00 86.25 226 LYS A N 1
ATOM 1800 C CA . LYS A 1 226 ? -2.080 -15.767 -25.522 1.00 86.25 226 LYS A CA 1
ATOM 1801 C C . LYS A 1 226 ? -1.257 -14.813 -26.390 1.00 86.25 226 LYS A C 1
ATOM 1803 O O . LYS A 1 226 ? -0.922 -15.172 -27.514 1.00 86.25 226 LYS A O 1
ATOM 1808 N N . GLU A 1 227 ? -0.871 -13.649 -25.870 1.00 82.69 227 GLU A N 1
ATOM 1809 C CA . GLU A 1 227 ? 0.027 -12.716 -26.567 1.00 82.69 227 GLU A CA 1
ATOM 1810 C C . GLU A 1 227 ? 1.413 -13.326 -26.835 1.00 82.69 227 GLU A C 1
ATOM 1812 O O . GLU A 1 227 ? 1.963 -13.174 -27.927 1.00 82.69 227 GLU A O 1
ATOM 1817 N N . VAL A 1 228 ? 1.966 -14.082 -25.883 1.00 81.25 228 VAL A N 1
ATOM 1818 C CA . VAL A 1 228 ? 3.242 -14.794 -26.070 1.00 81.25 228 VAL A CA 1
ATOM 1819 C C . VAL A 1 228 ? 3.122 -15.900 -27.127 1.00 81.25 228 VAL A C 1
ATOM 1821 O O . VAL A 1 228 ? 4.019 -16.049 -27.952 1.00 81.25 228 VAL A O 1
ATOM 1824 N N . SER A 1 229 ? 2.006 -16.636 -27.168 1.00 78.62 229 SER A N 1
ATOM 1825 C CA . SER A 1 229 ? 1.766 -17.646 -28.212 1.00 78.62 229 SER A CA 1
ATOM 1826 C C . SER A 1 229 ? 1.697 -17.011 -29.603 1.00 78.62 229 SER A C 1
ATOM 1828 O O . SER A 1 229 ? 2.347 -17.486 -30.528 1.00 78.62 229 SER A O 1
ATOM 1830 N N . ILE A 1 230 ? 0.983 -15.888 -29.736 1.00 81.62 230 ILE A N 1
ATOM 1831 C CA . ILE A 1 230 ? 0.842 -15.166 -31.011 1.00 81.62 230 ILE A CA 1
ATOM 1832 C C . ILE A 1 230 ? 2.191 -14.614 -31.489 1.00 81.62 230 ILE A C 1
ATOM 1834 O O . ILE A 1 230 ? 2.502 -14.679 -32.677 1.00 81.62 230 ILE A O 1
ATOM 1838 N N . THR A 1 231 ? 3.014 -14.077 -30.585 1.00 75.88 231 THR A N 1
ATOM 1839 C CA . THR A 1 231 ? 4.344 -13.564 -30.959 1.00 75.88 231 THR A CA 1
ATOM 1840 C C . THR A 1 231 ? 5.314 -14.684 -31.337 1.00 75.88 231 THR A C 1
ATOM 1842 O O . THR A 1 231 ? 6.099 -14.509 -32.267 1.00 75.88 231 THR A O 1
ATOM 1845 N N . SER A 1 232 ? 5.224 -15.850 -30.687 1.00 78.81 232 SER A N 1
ATOM 1846 C CA . SER A 1 232 ? 5.989 -17.045 -31.062 1.00 78.81 232 SER A CA 1
ATOM 1847 C C . SER A 1 232 ? 5.609 -17.554 -32.454 1.00 78.81 232 SER A C 1
ATOM 1849 O O . SER A 1 232 ? 6.493 -17.769 -33.277 1.00 78.81 232 SER A O 1
ATOM 1851 N N . GLU A 1 233 ? 4.312 -17.695 -32.740 1.00 82.56 233 GLU A N 1
ATOM 1852 C CA . GLU A 1 233 ? 3.816 -18.119 -34.059 1.00 82.56 233 GLU A CA 1
ATOM 1853 C C . GLU A 1 233 ? 4.239 -17.138 -35.165 1.00 82.56 233 GLU A C 1
ATOM 1855 O O . GLU A 1 233 ? 4.651 -17.548 -36.250 1.00 82.56 233 GLU A O 1
ATOM 1860 N N . ALA A 1 234 ? 4.198 -15.830 -34.885 1.00 81.94 234 ALA A N 1
ATOM 1861 C CA . ALA A 1 234 ? 4.664 -14.810 -35.822 1.00 81.94 234 ALA A CA 1
ATOM 1862 C C . ALA A 1 234 ? 6.174 -14.919 -36.103 1.00 81.94 234 ALA A C 1
ATOM 1864 O O . ALA A 1 234 ? 6.586 -14.814 -37.259 1.00 81.94 234 ALA A O 1
ATOM 1865 N N . SER A 1 235 ? 6.988 -15.169 -35.072 1.00 85.06 235 SER A N 1
ATOM 1866 C CA . SER A 1 235 ? 8.438 -15.350 -35.217 1.00 85.06 235 SER A CA 1
ATOM 1867 C C . SER A 1 235 ? 8.796 -16.633 -35.973 1.00 85.06 235 SER A C 1
ATOM 1869 O O . SER A 1 235 ? 9.733 -16.628 -36.767 1.00 85.06 235 SER A O 1
ATOM 1871 N N . GLU A 1 236 ? 8.060 -17.724 -35.755 1.00 87.12 236 GLU A N 1
ATOM 1872 C CA . GLU A 1 236 ? 8.249 -18.980 -36.488 1.00 87.12 236 GLU A CA 1
ATOM 1873 C C . GLU A 1 236 ? 7.931 -18.795 -37.977 1.00 87.12 236 GLU A C 1
ATOM 1875 O O . GLU A 1 236 ? 8.712 -19.195 -38.844 1.00 87.12 236 GLU A O 1
ATOM 1880 N N . ARG A 1 237 ? 6.840 -18.081 -38.283 1.00 90.81 237 ARG A N 1
ATOM 1881 C CA . ARG A 1 237 ? 6.457 -17.771 -39.662 1.00 90.81 237 ARG A CA 1
ATOM 1882 C C . ARG A 1 237 ? 7.475 -16.882 -40.379 1.00 90.81 237 ARG A C 1
ATOM 1884 O O . ARG A 1 237 ? 7.685 -17.046 -41.580 1.00 90.81 237 ARG A O 1
ATOM 1891 N N . GLU A 1 238 ? 8.103 -15.947 -39.670 1.00 89.19 238 GLU A N 1
ATOM 1892 C CA . GLU A 1 238 ? 9.187 -15.118 -40.208 1.00 89.19 238 GLU A CA 1
ATOM 1893 C C . GLU A 1 238 ? 10.398 -15.976 -40.608 1.00 89.19 238 GLU A C 1
ATOM 1895 O O . GLU A 1 238 ? 10.888 -15.860 -41.731 1.00 89.19 238 GLU A O 1
ATOM 1900 N N . LEU A 1 239 ? 10.805 -16.910 -39.744 1.00 89.81 239 LEU A N 1
ATOM 1901 C CA . LEU A 1 239 ? 11.925 -17.827 -39.986 1.00 89.81 239 LEU A CA 1
ATOM 1902 C C . LEU A 1 239 ? 11.661 -18.755 -41.189 1.00 89.81 239 LEU A C 1
ATOM 1904 O O . LEU A 1 239 ? 12.545 -18.985 -42.017 1.00 89.81 239 LEU A O 1
ATOM 1908 N N . GLU A 1 240 ? 10.426 -19.243 -41.346 1.00 91.81 240 GLU A N 1
ATOM 1909 C CA . GLU A 1 240 ? 10.017 -20.007 -42.533 1.00 91.81 240 GLU A CA 1
ATOM 1910 C C . GLU A 1 240 ? 10.114 -19.188 -43.826 1.00 91.81 240 GLU A C 1
ATOM 1912 O O . GLU A 1 240 ? 10.563 -19.696 -44.856 1.00 91.81 240 GLU A O 1
ATOM 1917 N N . LEU A 1 241 ? 9.688 -17.922 -43.797 1.00 94.62 241 LEU A N 1
ATOM 1918 C CA . LEU A 1 241 ? 9.771 -17.037 -44.960 1.00 94.62 241 LEU A CA 1
ATOM 1919 C C . LEU A 1 241 ? 11.226 -16.713 -45.320 1.00 94.62 241 LEU A C 1
ATOM 1921 O O . LEU A 1 241 ? 11.560 -16.662 -46.506 1.00 94.62 241 LEU A O 1
ATOM 1925 N N . GLU A 1 242 ? 12.105 -16.548 -44.330 1.00 92.06 242 GLU A N 1
ATOM 1926 C CA . GLU A 1 242 ? 13.545 -16.402 -44.562 1.00 92.06 242 GLU A CA 1
ATOM 1927 C C . GLU A 1 242 ? 14.140 -17.645 -45.232 1.00 92.06 242 GLU A C 1
ATOM 1929 O O . GLU A 1 242 ? 14.884 -17.517 -46.208 1.00 92.06 242 GLU A O 1
ATOM 1934 N N . ALA A 1 243 ? 13.770 -18.846 -44.777 1.00 93.75 243 ALA A N 1
ATOM 1935 C CA . ALA A 1 243 ? 14.212 -20.094 -45.394 1.00 93.75 243 ALA A CA 1
ATOM 1936 C C . ALA A 1 243 ? 13.750 -20.204 -46.859 1.00 93.75 243 ALA A C 1
ATOM 1938 O O . ALA A 1 243 ? 14.562 -20.499 -47.740 1.00 93.75 243 ALA A O 1
ATOM 1939 N N . GLN A 1 244 ? 12.482 -19.879 -47.142 1.00 95.44 244 GLN A N 1
ATOM 1940 C CA . GLN A 1 244 ? 11.947 -19.848 -48.511 1.00 95.44 244 GLN A CA 1
ATOM 1941 C C . GLN A 1 244 ? 12.675 -18.826 -49.396 1.00 95.44 244 GLN A C 1
ATOM 1943 O O . GLN A 1 244 ? 12.945 -19.097 -50.566 1.00 95.44 244 GLN A O 1
ATOM 1948 N N . LEU A 1 245 ? 13.034 -17.657 -48.857 1.00 95.38 245 LEU A N 1
ATOM 1949 C CA . LEU A 1 245 ? 13.816 -16.654 -49.586 1.00 95.38 245 LEU A CA 1
ATOM 1950 C C . LEU A 1 245 ? 15.229 -17.142 -49.911 1.00 95.38 245 LEU A C 1
ATOM 1952 O O . LEU A 1 245 ? 15.735 -16.862 -50.999 1.00 95.38 245 LEU A O 1
ATOM 1956 N N . VAL A 1 246 ? 15.877 -17.852 -48.986 1.00 96.12 246 VAL A N 1
ATOM 1957 C CA . VAL A 1 246 ? 17.199 -18.448 -49.219 1.00 96.12 246 VAL A CA 1
ATOM 1958 C C . VAL A 1 246 ? 17.123 -19.506 -50.318 1.00 96.12 246 VAL A C 1
ATOM 1960 O O . VAL A 1 246 ? 17.946 -19.485 -51.234 1.00 96.12 246 VAL A O 1
ATOM 1963 N N . GLU A 1 247 ? 16.116 -20.377 -50.280 1.00 95.69 247 GLU A N 1
ATOM 1964 C CA . GLU A 1 247 ? 15.885 -21.379 -51.322 1.00 95.69 247 GLU A CA 1
ATOM 1965 C C . GLU A 1 247 ? 15.627 -20.722 -52.686 1.00 95.69 247 GLU A C 1
ATOM 1967 O O . GLU A 1 247 ? 16.302 -21.042 -53.665 1.00 95.69 247 GLU A O 1
ATOM 1972 N N . ALA A 1 248 ? 14.737 -19.726 -52.746 1.00 95.62 248 ALA A N 1
ATOM 1973 C CA . ALA A 1 248 ? 14.459 -18.981 -53.972 1.00 95.62 248 ALA A CA 1
ATOM 1974 C C . ALA A 1 248 ? 15.722 -18.312 -54.544 1.00 95.62 248 ALA A C 1
ATOM 1976 O O . ALA A 1 248 ? 15.958 -18.365 -55.751 1.00 95.62 248 ALA A O 1
ATOM 1977 N N . ARG A 1 249 ? 16.574 -17.728 -53.689 1.00 95.44 249 ARG A N 1
ATOM 1978 C CA . ARG A 1 249 ? 17.872 -17.162 -54.102 1.00 95.44 249 ARG A CA 1
ATOM 1979 C C . ARG A 1 249 ? 18.818 -18.226 -54.653 1.00 95.44 249 ARG A C 1
ATOM 1981 O O . ARG A 1 249 ? 19.478 -17.960 -55.652 1.00 95.44 249 ARG A O 1
ATOM 1988 N N . SER A 1 250 ? 18.869 -19.409 -54.041 1.00 96.12 250 SER A N 1
ATOM 1989 C CA . SER A 1 250 ? 19.672 -20.533 -54.539 1.00 96.12 250 SER A CA 1
ATOM 1990 C C . SER A 1 250 ? 19.204 -20.984 -55.923 1.00 96.12 250 SER A C 1
ATOM 1992 O O . SER A 1 250 ? 20.027 -21.163 -56.818 1.00 96.12 250 SER A O 1
ATOM 1994 N N . ILE A 1 251 ? 17.887 -21.107 -56.124 1.00 96.12 251 ILE A N 1
ATOM 1995 C CA . ILE A 1 251 ? 17.298 -21.465 -57.421 1.00 96.12 251 ILE A CA 1
ATOM 1996 C C . ILE A 1 251 ? 17.648 -20.412 -58.475 1.00 96.12 251 ILE A C 1
ATOM 1998 O O . ILE A 1 251 ? 18.086 -20.766 -59.567 1.00 96.12 251 ILE A O 1
ATOM 2002 N N . ILE A 1 252 ? 17.499 -19.121 -58.158 1.00 94.38 252 ILE A N 1
ATOM 2003 C CA . ILE A 1 252 ? 17.861 -18.035 -59.083 1.00 94.38 252 ILE A CA 1
ATOM 2004 C C . ILE A 1 252 ? 19.352 -18.106 -59.428 1.00 94.38 252 ILE A C 1
ATOM 2006 O O . ILE A 1 252 ? 19.710 -18.049 -60.601 1.00 94.38 252 ILE A O 1
ATOM 2010 N N . GLN A 1 253 ? 20.225 -18.292 -58.437 1.00 94.62 253 GLN A N 1
ATOM 2011 C CA . GLN A 1 253 ? 21.667 -18.394 -58.661 1.00 94.62 253 GLN A CA 1
ATOM 2012 C C . GLN A 1 253 ? 22.032 -19.598 -59.547 1.00 94.62 253 GLN A C 1
ATOM 2014 O O . GLN A 1 253 ? 22.917 -19.509 -60.404 1.00 94.62 253 GLN A O 1
ATOM 2019 N N . GLU A 1 254 ? 21.353 -20.731 -59.370 1.00 93.12 254 GLU A N 1
ATOM 2020 C CA . GLU A 1 254 ? 21.517 -21.899 -60.230 1.00 93.12 254 GLU A CA 1
ATOM 2021 C C . GLU A 1 254 ? 21.038 -21.612 -61.659 1.00 93.12 254 GLU A C 1
ATOM 2023 O O . GLU A 1 254 ? 21.764 -21.896 -62.617 1.00 93.12 254 GLU A O 1
ATOM 2028 N N . GLN A 1 255 ? 19.868 -20.983 -61.813 1.00 91.44 255 GLN A N 1
ATOM 2029 C CA . GLN A 1 255 ? 19.340 -20.553 -63.109 1.00 91.44 255 GLN A CA 1
ATOM 2030 C C . GLN A 1 255 ? 20.309 -19.596 -63.820 1.00 91.44 255 GLN A C 1
ATOM 2032 O O . GLN A 1 255 ? 20.621 -19.809 -64.992 1.00 91.44 255 GLN A O 1
ATOM 2037 N N . GLU A 1 256 ? 20.867 -18.606 -63.119 1.00 89.50 256 GLU A N 1
ATOM 2038 C CA . GLU A 1 256 ? 21.892 -17.693 -63.641 1.00 89.50 256 GLU A CA 1
ATOM 2039 C C . GLU A 1 256 ? 23.169 -18.437 -64.060 1.00 89.50 256 GLU A C 1
ATOM 2041 O O . GLU A 1 256 ? 23.739 -18.157 -65.119 1.00 89.50 256 GLU A O 1
ATOM 2046 N N . SER A 1 257 ? 23.607 -19.429 -63.276 1.00 90.56 257 SER A N 1
ATOM 2047 C CA . SER A 1 257 ? 24.764 -20.270 -63.609 1.00 90.56 257 SER A CA 1
ATOM 2048 C C . SER A 1 257 ? 24.529 -21.088 -64.879 1.00 90.56 257 SER A C 1
ATOM 2050 O O . SER A 1 257 ? 25.400 -21.156 -65.753 1.00 90.56 257 SER A O 1
ATOM 2052 N N . ILE A 1 258 ? 23.346 -21.696 -65.008 1.00 90.19 258 ILE A N 1
ATOM 2053 C CA . ILE A 1 258 ? 22.944 -22.446 -66.199 1.00 90.19 258 ILE A CA 1
ATOM 2054 C C . ILE A 1 258 ? 22.893 -21.499 -67.398 1.00 90.19 258 ILE A C 1
ATOM 2056 O O . ILE A 1 258 ? 23.540 -21.781 -68.406 1.00 90.19 258 ILE A O 1
ATOM 2060 N N . MET A 1 259 ? 22.233 -20.345 -67.282 1.00 85.25 259 MET A N 1
ATOM 2061 C CA . MET A 1 259 ? 22.189 -19.339 -68.345 1.00 85.25 259 MET A CA 1
ATOM 2062 C C . MET A 1 259 ? 23.597 -18.905 -68.766 1.00 85.25 259 MET A C 1
ATOM 2064 O O . MET A 1 259 ? 23.917 -18.945 -69.952 1.00 85.25 259 MET A O 1
ATOM 2068 N N . SER A 1 260 ? 24.492 -18.609 -67.820 1.00 80.25 260 SER A N 1
ATOM 2069 C CA . SER A 1 260 ? 25.879 -18.233 -68.118 1.00 80.25 260 SER A CA 1
ATOM 2070 C C . SER A 1 260 ? 26.680 -19.334 -68.828 1.00 80.25 260 SER A C 1
ATOM 2072 O O . SER A 1 260 ? 27.615 -19.010 -69.560 1.00 80.25 260 SER A O 1
ATOM 2074 N N . LYS A 1 261 ? 26.355 -20.617 -68.621 1.00 77.06 261 LYS A N 1
ATOM 2075 C CA . LYS A 1 261 ? 26.987 -21.752 -69.323 1.00 77.06 261 LYS A CA 1
ATOM 2076 C C . LYS A 1 261 ? 26.438 -21.959 -70.737 1.00 77.06 261 LYS A C 1
ATOM 2078 O O . LYS A 1 261 ? 27.145 -22.515 -71.574 1.00 77.06 261 LYS A O 1
ATOM 2083 N N . HIS A 1 262 ? 25.204 -21.529 -70.991 1.00 66.69 262 HIS A N 1
ATOM 2084 C CA . HIS A 1 262 ? 24.500 -21.728 -72.262 1.00 66.69 262 HIS A CA 1
ATOM 2085 C C . HIS A 1 262 ? 24.479 -20.462 -73.132 1.00 66.69 262 HIS A C 1
ATOM 2087 O O . HIS A 1 262 ? 24.095 -20.534 -74.298 1.00 66.69 262 HIS A O 1
ATOM 2093 N N . LEU A 1 263 ? 24.947 -19.318 -72.616 1.00 56.69 263 LEU A N 1
ATOM 2094 C CA . LEU A 1 263 ? 25.289 -18.160 -73.436 1.00 56.69 263 LEU A CA 1
ATOM 2095 C C . LEU A 1 263 ? 26.513 -18.497 -74.315 1.00 56.69 263 LEU A C 1
ATOM 2097 O O . LEU A 1 263 ? 27.606 -18.733 -73.786 1.00 56.69 263 LEU A O 1
ATOM 2101 N N . PRO A 1 264 ? 26.389 -18.502 -75.656 1.00 52.72 264 PRO A N 1
ATOM 2102 C CA . PRO A 1 264 ? 27.553 -18.586 -76.522 1.00 52.72 264 PRO A CA 1
ATOM 2103 C C . PRO A 1 264 ? 28.437 -17.357 -76.284 1.00 52.72 264 PRO A C 1
ATOM 2105 O O . PRO A 1 264 ? 27.952 -16.240 -76.115 1.00 52.72 264 PRO A O 1
ATOM 2108 N N . LYS A 1 265 ? 29.760 -17.556 -76.283 1.00 51.94 265 LYS A N 1
ATOM 2109 C CA . LYS A 1 265 ? 30.754 -16.472 -76.306 1.00 51.94 265 LYS A CA 1
ATOM 2110 C C . LYS A 1 265 ? 30.625 -15.676 -77.611 1.00 51.94 265 LYS A C 1
ATOM 2112 O O . LYS A 1 265 ? 31.436 -15.839 -78.518 1.00 51.94 265 LYS A O 1
ATOM 2117 N N . THR A 1 266 ? 29.648 -14.792 -77.709 1.00 53.12 266 THR A N 1
ATOM 2118 C CA . THR A 1 266 ? 29.555 -13.779 -78.760 1.00 53.12 266 THR A CA 1
ATOM 2119 C C . THR A 1 266 ? 29.514 -12.418 -78.096 1.00 53.12 266 THR A C 1
ATOM 2121 O O . THR A 1 266 ? 28.443 -11.869 -77.915 1.00 53.12 266 THR A O 1
ATOM 2124 N N . ASP A 1 267 ? 30.683 -11.943 -77.651 1.00 47.50 267 ASP A N 1
ATOM 2125 C CA . ASP A 1 267 ? 31.066 -10.519 -77.729 1.00 47.50 267 ASP A CA 1
ATOM 2126 C C . ASP A 1 267 ? 32.482 -10.264 -77.193 1.00 47.50 267 ASP A C 1
ATOM 2128 O O . ASP A 1 267 ? 32.737 -9.421 -76.336 1.00 47.50 267 ASP A O 1
ATOM 2132 N N . ARG A 1 268 ? 33.467 -11.018 -77.701 1.00 46.03 268 ARG A N 1
ATOM 2133 C CA . ARG A 1 268 ? 34.885 -10.700 -77.455 1.00 46.03 268 ARG A CA 1
ATOM 2134 C C . ARG A 1 268 ? 35.828 -11.132 -78.582 1.00 46.03 268 ARG A C 1
ATOM 2136 O O . ARG A 1 268 ? 36.915 -11.609 -78.296 1.00 46.03 268 ARG A O 1
ATOM 2143 N N . ARG A 1 269 ? 35.441 -10.982 -79.861 1.00 43.19 269 ARG A N 1
ATOM 2144 C CA . ARG A 1 269 ? 36.364 -11.029 -81.028 1.00 43.19 269 ARG A CA 1
ATOM 2145 C C . ARG A 1 269 ? 35.833 -10.257 -82.255 1.00 43.19 269 ARG A C 1
ATOM 2147 O O . ARG A 1 269 ? 35.478 -10.848 -83.264 1.00 43.19 269 ARG A O 1
ATOM 2154 N N . ARG A 1 270 ? 35.823 -8.928 -82.170 1.00 49.12 270 ARG A N 1
ATOM 2155 C CA . ARG A 1 270 ? 35.998 -7.950 -83.272 1.00 49.12 270 ARG A CA 1
ATOM 2156 C C . ARG A 1 270 ? 36.305 -6.641 -82.539 1.00 49.12 270 ARG A C 1
ATOM 2158 O O . ARG A 1 270 ? 35.420 -6.060 -81.945 1.00 49.12 270 ARG A O 1
ATOM 2165 N N . ASN A 1 271 ? 37.549 -6.250 -82.299 1.00 44.78 271 ASN A N 1
ATOM 2166 C CA . ASN A 1 271 ? 38.524 -5.868 -83.304 1.00 44.78 271 ASN A CA 1
ATOM 2167 C C . ASN A 1 271 ? 39.936 -6.007 -82.719 1.00 44.78 271 ASN A C 1
ATOM 2169 O O . ASN A 1 271 ? 40.292 -5.322 -81.765 1.00 44.78 271 ASN A O 1
ATOM 2173 N N . SER A 1 272 ? 40.748 -6.875 -83.312 1.00 48.47 272 SER A N 1
ATOM 2174 C CA . SER A 1 272 ? 42.203 -6.843 -83.169 1.00 48.47 272 SER A CA 1
ATOM 2175 C C . SER A 1 272 ? 42.815 -7.238 -84.510 1.00 48.47 272 SER A C 1
ATOM 2177 O O . SER A 1 272 ? 42.899 -8.429 -84.809 1.00 48.47 272 SER A O 1
ATOM 2179 N N . ALA A 1 273 ? 43.189 -6.251 -85.325 1.00 42.38 273 ALA A N 1
ATOM 2180 C CA . ALA A 1 273 ? 44.186 -6.367 -86.394 1.00 42.38 273 ALA A CA 1
ATOM 2181 C C . ALA A 1 273 ? 44.616 -4.947 -86.858 1.00 42.38 273 ALA A C 1
ATOM 2183 O O . ALA A 1 273 ? 43.840 -4.015 -86.661 1.00 42.38 273 ALA A O 1
ATOM 2184 N N . PRO A 1 274 ? 45.836 -4.761 -87.402 1.00 49.75 274 PRO A N 1
ATOM 2185 C CA . PRO A 1 274 ? 46.802 -3.769 -86.907 1.00 49.75 274 PRO A CA 1
ATOM 2186 C C . PRO A 1 274 ? 47.168 -2.695 -87.987 1.00 49.75 274 PRO A C 1
ATOM 2188 O O . PRO A 1 274 ? 46.410 -2.542 -88.944 1.00 49.75 274 PRO A O 1
ATOM 2191 N N . PRO A 1 275 ? 48.238 -1.877 -87.828 1.00 63.66 275 PRO A N 1
ATOM 2192 C CA . PRO A 1 275 ? 48.360 -0.543 -88.423 1.00 63.66 275 PRO A CA 1
ATOM 2193 C C . PRO A 1 275 ? 48.936 -0.551 -89.843 1.00 63.66 275 PRO A C 1
ATOM 2195 O O . PRO A 1 275 ? 49.742 -1.413 -90.173 1.00 63.66 275 PRO A O 1
ATOM 2198 N N . HIS A 1 276 ? 48.637 0.488 -90.628 1.00 40.81 276 HIS A N 1
ATOM 2199 C CA . HIS A 1 276 ? 49.594 1.031 -91.591 1.00 40.81 276 HIS A CA 1
ATOM 2200 C C . HIS A 1 276 ? 49.401 2.541 -91.790 1.00 40.81 276 HIS A C 1
ATOM 2202 O O . HIS A 1 276 ? 48.301 3.060 -91.952 1.00 40.81 276 HIS A O 1
ATOM 2208 N N . SER A 1 277 ? 50.547 3.201 -91.711 1.00 46.06 277 SER A N 1
ATOM 2209 C CA . SER A 1 277 ? 50.903 4.587 -91.986 1.00 46.06 277 SER A CA 1
ATOM 2210 C C . SER A 1 277 ? 50.354 5.185 -93.284 1.00 46.06 277 SER A C 1
ATOM 2212 O O . SER A 1 277 ? 50.388 4.521 -94.318 1.00 46.06 277 SER A O 1
ATOM 2214 N N . SER A 1 278 ? 50.030 6.481 -93.221 1.00 42.50 278 SER A N 1
ATOM 2215 C CA . SER A 1 278 ? 50.548 7.575 -94.075 1.00 42.50 278 SER A CA 1
ATOM 2216 C C . SER A 1 278 ? 49.443 8.606 -94.337 1.00 42.50 278 SER A C 1
ATOM 2218 O O . SER A 1 278 ? 48.437 8.293 -94.950 1.00 42.50 278 SER A O 1
ATOM 2220 N N . VAL A 1 279 ? 49.495 9.773 -93.688 1.00 48.03 279 VAL A N 1
ATOM 2221 C CA . VAL A 1 279 ? 50.205 10.996 -94.127 1.00 48.03 279 VAL A CA 1
ATOM 2222 C C . VAL A 1 279 ? 49.277 11.924 -94.925 1.00 48.03 279 VAL A C 1
ATOM 2224 O O . VAL A 1 279 ? 48.716 11.547 -95.943 1.00 48.03 279 VAL A O 1
ATOM 2227 N N . ASN A 1 280 ? 49.244 13.171 -94.444 1.00 43.34 280 ASN A N 1
ATOM 2228 C CA . ASN A 1 280 ? 48.861 14.420 -95.106 1.00 43.34 280 ASN A CA 1
ATOM 2229 C C . ASN A 1 280 ? 47.375 14.685 -95.395 1.00 43.34 280 ASN A C 1
ATOM 2231 O O . ASN A 1 280 ? 46.824 14.256 -96.396 1.00 43.34 280 ASN A O 1
ATOM 2235 N N . GLY A 1 281 ? 46.806 15.586 -94.590 1.00 43.66 281 GLY A N 1
ATOM 2236 C CA . GLY A 1 281 ? 47.004 17.014 -94.856 1.00 43.66 281 GLY A CA 1
ATOM 2237 C C . GLY A 1 281 ? 45.808 17.753 -95.455 1.00 43.66 281 GLY A C 1
ATOM 2238 O O . GLY A 1 281 ? 45.173 17.268 -96.380 1.00 43.66 281 GLY A O 1
ATOM 2239 N N . LEU A 1 282 ? 45.668 19.001 -94.981 1.00 44.53 282 LEU A N 1
ATOM 2240 C CA . LEU A 1 282 ? 44.935 20.127 -95.584 1.00 44.53 282 LEU A CA 1
ATOM 2241 C C . LEU A 1 282 ? 43.402 20.015 -95.508 1.00 44.53 282 LEU A C 1
ATOM 2243 O O . LEU A 1 282 ? 42.837 18.959 -95.718 1.00 44.53 282 LEU A O 1
ATOM 2247 N N . ARG A 1 283 ? 42.611 21.064 -95.311 1.00 47.38 283 ARG A N 1
ATOM 2248 C CA . ARG A 1 283 ? 42.734 22.478 -94.923 1.00 47.38 283 ARG A CA 1
ATOM 2249 C C . ARG A 1 283 ? 41.275 22.958 -94.961 1.00 47.38 283 ARG A C 1
ATOM 2251 O O . ARG A 1 283 ? 40.543 22.538 -95.856 1.00 47.38 283 ARG A O 1
ATOM 2258 N N . GLY A 1 284 ? 40.876 23.837 -94.054 1.00 46.81 284 GLY A N 1
ATOM 2259 C CA . GLY A 1 284 ? 39.556 24.467 -94.047 1.00 46.81 284 GLY A CA 1
ATOM 2260 C C . GLY A 1 284 ? 39.302 25.102 -92.706 1.00 46.81 284 GLY A C 1
ATOM 2261 O O . GLY A 1 284 ? 38.771 24.378 -91.842 1.00 46.81 284 GLY A O 1
#

Radius of gyration: 52.08 Å; chains: 1; bounding box: 108×69×167 Å